Protein AF-A0A8S3U6N4-F1 (afdb_monomer)

Mean predicted aligned error: 10.75 Å

Secondary structure (DSSP, 8-state):
-PPP-TTS-HHHHHHHHHHHHHTT-----------------TTTGGGGGGT--TT-EEEEEEETTT-TTSBPTT---BTTB-SS-BHHHHHHHHHHHHHHH-S---TT-SEEEEEEE-TTS--TT--HHHHHHHHHHHHHHHHTT-TTGGGEEEEEEEEE-TT-TT-HHHHHHHHHHHT--

Structure (mmCIF, N/CA/C/O backbone):
data_AF-A0A8S3U6N4-F1
#
_entry.id   AF-A0A8S3U6N4-F1
#
loop_
_atom_site.group_PDB
_atom_site.id
_atom_site.type_symbol
_atom_site.label_atom_id
_atom_site.label_alt_id
_atom_site.label_comp_id
_atom_site.label_asym_id
_atom_site.label_entity_id
_atom_site.label_seq_id
_atom_site.pdbx_PDB_ins_code
_atom_site.Cartn_x
_atom_site.Cartn_y
_atom_site.Cartn_z
_atom_site.occupancy
_atom_site.B_iso_or_equiv
_atom_site.auth_seq_id
_atom_site.auth_comp_id
_atom_site.auth_asym_id
_atom_site.auth_atom_id
_atom_site.pdbx_PDB_model_num
ATOM 1 N N . MET A 1 1 ? -9.151 10.513 37.954 1.00 53.47 1 MET A N 1
ATOM 2 C CA . MET A 1 1 ? -8.342 10.265 36.739 1.00 53.47 1 MET A CA 1
ATOM 3 C C . MET A 1 1 ? -8.626 11.429 35.801 1.00 53.47 1 MET A C 1
ATOM 5 O O . MET A 1 1 ? -9.795 11.775 35.704 1.00 53.47 1 MET A O 1
ATOM 9 N N . LYS A 1 2 ? -7.626 12.100 35.210 1.00 55.59 2 LYS A N 1
ATOM 10 C CA . LYS A 1 2 ? -7.925 13.064 34.134 1.00 55.59 2 LYS A CA 1
ATOM 11 C C . LYS A 1 2 ? -8.388 12.242 32.931 1.00 55.59 2 LYS A C 1
ATOM 13 O O . LYS A 1 2 ? -7.680 11.308 32.567 1.00 55.59 2 LYS A O 1
ATOM 18 N N . GLU A 1 3 ? -9.571 12.524 32.396 1.00 62.06 3 GLU A N 1
ATOM 19 C CA . GLU A 1 3 ? -10.050 11.860 31.181 1.00 62.06 3 GLU A CA 1
ATOM 20 C C . GLU A 1 3 ? -9.090 12.171 30.030 1.00 62.06 3 GLU A C 1
ATOM 22 O O . GLU A 1 3 ? -8.703 13.328 29.836 1.00 62.06 3 GLU A O 1
ATOM 27 N N . ILE A 1 4 ? -8.670 11.129 29.308 1.00 61.06 4 ILE A N 1
ATOM 28 C CA . ILE A 1 4 ? -7.966 11.292 28.038 1.00 61.06 4 ILE A CA 1
ATOM 29 C C . ILE A 1 4 ? -9.012 11.805 27.052 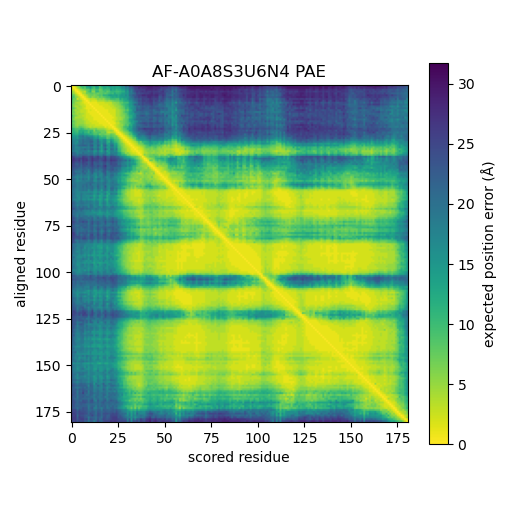1.00 61.06 4 ILE A C 1
ATOM 31 O O . ILE A 1 4 ? -10.034 11.154 26.837 1.00 61.06 4 ILE A O 1
ATOM 35 N N . THR A 1 5 ? -8.787 12.993 26.502 1.00 63.53 5 THR A N 1
ATOM 36 C CA . THR A 1 5 ? -9.686 13.606 25.522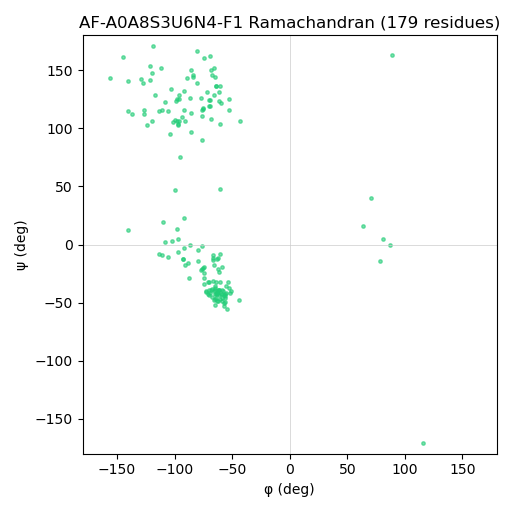 1.00 63.53 5 THR A CA 1
ATOM 37 C C . THR A 1 5 ? -9.004 13.658 24.162 1.00 63.53 5 THR A C 1
ATOM 39 O O . THR A 1 5 ? -7.783 13.776 24.081 1.00 63.53 5 THR A O 1
ATOM 42 N N . ALA A 1 6 ? -9.798 13.624 23.089 1.00 58.34 6 ALA A N 1
ATOM 43 C CA . ALA A 1 6 ? -9.319 13.631 21.701 1.00 58.34 6 ALA A CA 1
ATOM 44 C C . ALA A 1 6 ? -8.489 14.877 21.308 1.00 58.34 6 ALA A C 1
ATOM 46 O O . ALA A 1 6 ? -7.911 14.917 20.232 1.00 58.34 6 ALA A O 1
ATOM 47 N N . ASN A 1 7 ? -8.412 15.889 22.180 1.00 70.75 7 ASN A N 1
ATOM 48 C CA . ASN A 1 7 ? -7.679 17.137 21.946 1.00 70.75 7 ASN A CA 1
ATOM 49 C C . ASN A 1 7 ? -6.268 17.136 22.569 1.00 70.75 7 ASN A C 1
ATOM 51 O O . ASN A 1 7 ? -5.606 18.173 22.601 1.00 70.75 7 ASN A O 1
ATOM 55 N N . MET A 1 8 ? -5.827 16.017 23.148 1.00 76.50 8 MET A N 1
ATOM 56 C CA . MET A 1 8 ? -4.494 15.883 23.740 1.00 76.50 8 MET A CA 1
ATOM 57 C C . MET A 1 8 ? -3.451 15.532 22.673 1.00 76.50 8 MET A C 1
ATOM 59 O O . MET A 1 8 ? -3.740 14.779 21.750 1.00 76.50 8 MET A O 1
ATOM 63 N N . SER A 1 9 ? -2.225 16.053 22.804 1.00 76.50 9 SER A N 1
ATOM 64 C CA . SER A 1 9 ? -1.133 15.657 21.906 1.00 76.50 9 SER A CA 1
ATOM 65 C C . SER A 1 9 ? -0.717 14.197 22.154 1.00 76.50 9 SER A C 1
ATOM 67 O O . SER A 1 9 ? -0.789 13.748 23.305 1.00 76.50 9 SER A O 1
ATOM 69 N N . PRO A 1 10 ? -0.229 13.473 21.127 1.00 72.44 10 PRO A N 1
ATOM 70 C CA . PRO A 1 10 ? 0.210 12.079 21.261 1.00 72.44 10 PRO A CA 1
ATOM 71 C C . PRO A 1 10 ? 1.208 11.862 22.407 1.00 72.44 10 PRO A C 1
ATOM 73 O O . PRO A 1 10 ? 1.034 10.952 23.214 1.00 72.44 10 PRO A O 1
ATOM 76 N N . ASP A 1 11 ? 2.176 12.769 22.575 1.00 78.44 11 ASP A N 1
ATOM 77 C CA . ASP A 1 11 ? 3.160 12.708 23.668 1.00 78.44 11 ASP A CA 1
ATOM 78 C C . ASP A 1 11 ? 2.502 12.787 25.054 1.00 78.44 11 ASP A C 1
ATOM 80 O O . ASP A 1 11 ? 2.871 12.071 25.985 1.00 78.44 11 ASP A O 1
ATOM 84 N N . LYS A 1 12 ? 1.469 13.629 25.191 1.00 76.38 12 LYS A N 1
ATOM 85 C CA . LYS A 1 12 ? 0.713 13.795 26.439 1.00 76.38 12 LYS A CA 1
ATOM 86 C C . LYS A 1 12 ? -0.090 12.541 26.766 1.00 76.38 12 LYS A C 1
ATOM 88 O O . LYS A 1 12 ? -0.197 12.169 27.933 1.00 76.38 12 LYS A O 1
ATOM 93 N N . ILE A 1 13 ? -0.671 11.914 25.743 1.00 75.06 13 ILE A N 1
ATOM 94 C CA . ILE A 1 13 ? -1.410 10.656 25.864 1.00 75.06 13 ILE A CA 1
ATOM 95 C C . ILE A 1 13 ? -0.444 9.548 26.292 1.00 75.06 13 ILE A C 1
ATOM 97 O O . ILE A 1 13 ? -0.720 8.852 27.269 1.00 75.06 13 ILE A O 1
ATOM 101 N N . HIS A 1 14 ? 0.721 9.450 25.645 1.00 75.19 14 HIS A N 1
ATOM 102 C CA . HIS A 1 14 ? 1.766 8.488 25.985 1.00 75.19 14 HIS A CA 1
ATOM 103 C C . HIS A 1 14 ? 2.233 8.629 27.443 1.00 75.19 14 HIS A C 1
ATOM 105 O O . HIS A 1 14 ? 2.205 7.652 28.191 1.00 75.19 14 HIS A O 1
ATOM 111 N N . GLU A 1 15 ? 2.569 9.844 27.895 1.00 81.12 15 GLU A N 1
ATOM 112 C CA . GLU A 1 15 ? 2.945 10.111 29.293 1.00 81.12 15 GLU A CA 1
ATOM 113 C C . GLU A 1 15 ? 1.854 9.680 30.287 1.00 81.12 15 GLU A C 1
ATOM 115 O O . GLU A 1 15 ? 2.143 9.078 31.326 1.00 81.12 15 GLU A O 1
ATOM 120 N N . LEU A 1 16 ? 0.588 9.985 29.983 1.00 79.44 16 LEU A N 1
ATOM 121 C CA . LEU A 1 16 ? -0.547 9.631 30.835 1.00 79.44 16 LEU A CA 1
ATOM 122 C C . LEU A 1 16 ? -0.778 8.117 30.887 1.00 79.44 16 LEU A C 1
ATOM 124 O O . LEU A 1 16 ? -1.076 7.602 31.966 1.00 79.44 16 LEU A O 1
ATOM 128 N N . ILE A 1 17 ? -0.607 7.409 29.766 1.00 77.88 17 ILE A N 1
ATOM 129 C CA . ILE A 1 17 ? -0.698 5.945 29.694 1.00 77.88 17 ILE A CA 1
ATOM 130 C C . ILE A 1 17 ? 0.426 5.307 30.511 1.00 77.88 17 ILE A C 1
ATOM 132 O O . ILE A 1 17 ? 0.141 4.498 31.394 1.00 77.88 17 ILE A O 1
ATOM 136 N N . VAL A 1 18 ? 1.684 5.704 30.287 1.00 80.69 18 VAL A N 1
ATOM 137 C CA . VAL A 1 18 ? 2.846 5.176 31.026 1.00 80.69 18 VAL A CA 1
ATOM 138 C C . VAL A 1 18 ? 2.653 5.368 32.529 1.00 80.69 18 VAL A C 1
ATOM 140 O O . VAL A 1 18 ? 2.814 4.427 33.308 1.00 80.69 18 VAL A O 1
ATOM 143 N N . LYS A 1 19 ? 2.219 6.563 32.944 1.00 82.38 19 LYS A N 1
ATOM 144 C CA . LYS A 1 19 ? 1.939 6.869 34.348 1.00 82.38 19 LYS A CA 1
ATOM 145 C C . LYS A 1 19 ? 0.784 6.038 34.914 1.00 82.38 19 LYS A C 1
ATOM 147 O O . LYS A 1 19 ? 0.884 5.538 36.032 1.00 82.38 19 LYS A O 1
ATOM 152 N N . ALA A 1 20 ? -0.305 5.860 34.166 1.00 75.31 20 ALA A N 1
ATOM 153 C CA . ALA A 1 20 ? -1.445 5.055 34.604 1.00 75.31 20 ALA A CA 1
ATOM 154 C C . ALA A 1 20 ? -1.083 3.568 34.770 1.00 75.31 20 ALA A C 1
ATOM 156 O O . ALA A 1 20 ? -1.551 2.934 35.720 1.00 75.31 20 ALA A O 1
ATOM 157 N N . VAL A 1 21 ? -0.225 3.039 33.889 1.00 78.50 21 VAL A N 1
ATOM 158 C CA . VAL A 1 21 ? 0.315 1.673 33.968 1.00 78.50 21 VAL A CA 1
ATOM 159 C C . VAL A 1 21 ? 1.213 1.516 35.197 1.00 78.50 21 VAL A C 1
ATOM 161 O O . VAL A 1 21 ? 1.010 0.585 35.974 1.00 78.50 21 VAL A O 1
ATOM 164 N N . GLN A 1 22 ? 2.144 2.450 35.427 1.00 80.69 22 GLN A N 1
ATOM 165 C CA . GLN A 1 22 ? 3.038 2.443 36.595 1.00 80.69 22 GLN A CA 1
ATOM 166 C C . GLN A 1 22 ? 2.284 2.556 37.927 1.00 80.69 22 GLN A C 1
ATOM 168 O O . GLN A 1 22 ? 2.640 1.899 38.901 1.00 80.69 22 GLN A O 1
ATOM 173 N N . GLU A 1 23 ? 1.230 3.374 37.980 1.00 85.06 23 GLU A N 1
ATOM 174 C CA . GLU A 1 23 ? 0.409 3.554 39.183 1.00 85.06 23 GLU A CA 1
ATOM 175 C C . GLU A 1 23 ? -0.613 2.424 39.403 1.00 85.06 23 GLU A C 1
ATOM 177 O O . GLU A 1 23 ? -1.327 2.441 40.407 1.00 85.06 23 GLU A O 1
ATOM 182 N N . GLY A 1 24 ? -0.737 1.470 38.470 1.00 71.88 24 GLY A N 1
ATOM 183 C CA . GLY A 1 24 ? -1.724 0.38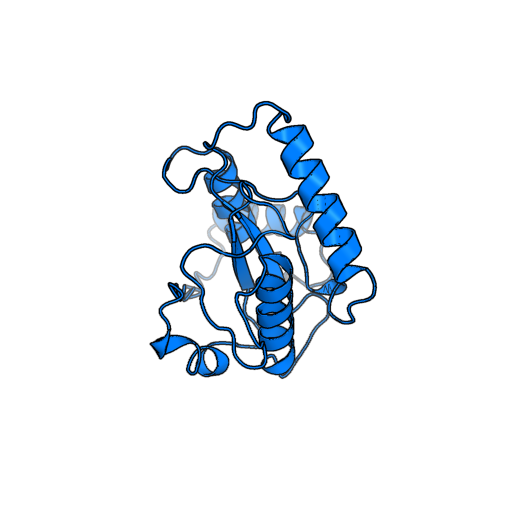7 38.542 1.00 71.88 24 GLY A CA 1
ATOM 184 C C . GLY A 1 24 ? -3.182 0.865 38.486 1.00 71.88 24 GLY A C 1
ATOM 185 O O . GLY A 1 24 ? -4.094 0.123 38.842 1.00 71.88 24 GLY A O 1
ATOM 186 N N . LYS A 1 25 ? -3.426 2.111 38.056 1.00 70.19 25 LYS A N 1
ATOM 187 C CA . LYS A 1 25 ? -4.754 2.751 38.007 1.00 70.19 25 LYS A CA 1
ATOM 188 C C . LYS A 1 25 ? -5.348 2.709 36.603 1.00 70.19 25 LYS A C 1
ATOM 190 O O . LYS A 1 25 ? -5.854 3.716 36.110 1.00 70.19 25 LYS A O 1
ATOM 195 N N . TYR A 1 26 ? -5.295 1.554 35.957 1.00 67.62 26 TYR A N 1
ATOM 196 C CA . TYR A 1 26 ? -5.895 1.350 34.645 1.00 67.62 26 TYR A CA 1
ATOM 197 C C . TYR A 1 26 ? -6.925 0.228 34.714 1.00 67.62 26 TYR A C 1
ATOM 199 O O . TYR A 1 26 ? -6.755 -0.772 35.409 1.00 67.62 26 TYR A O 1
ATOM 207 N N . LYS A 1 27 ? -8.029 0.406 33.993 1.00 61.88 27 LYS A N 1
ATOM 208 C CA . LYS A 1 27 ? -8.975 -0.677 33.747 1.00 61.88 27 LYS A CA 1
ATOM 209 C C . LYS A 1 27 ? -8.442 -1.405 32.516 1.00 61.88 27 LYS A C 1
ATOM 211 O O . LYS A 1 27 ? -8.394 -0.793 31.453 1.00 61.88 27 LYS A O 1
ATOM 216 N N . GLN A 1 28 ? -7.995 -2.656 32.650 1.00 55.44 28 GLN A N 1
ATOM 217 C CA . GLN A 1 28 ? -7.653 -3.470 31.480 1.00 55.44 28 GLN A CA 1
ATOM 218 C C . GLN A 1 28 ? -8.908 -3.622 30.625 1.00 55.44 28 GLN A C 1
ATOM 220 O O . GLN A 1 28 ? -9.833 -4.352 30.975 1.00 55.44 28 GLN A O 1
ATOM 225 N N . MET A 1 29 ? -8.954 -2.881 29.525 1.00 53.41 29 MET A N 1
ATOM 226 C CA . MET A 1 29 ? -9.909 -3.102 28.459 1.00 53.41 29 MET A CA 1
ATOM 227 C C . MET A 1 29 ? -9.161 -3.917 27.413 1.00 53.41 29 MET A C 1
ATOM 229 O O . MET A 1 29 ? -8.252 -3.409 26.764 1.00 53.41 29 MET A O 1
ATOM 233 N N . ILE A 1 30 ? -9.484 -5.204 27.315 1.00 55.38 30 ILE A N 1
ATOM 234 C CA . ILE A 1 30 ? -9.003 -6.030 26.211 1.00 55.38 30 ILE A CA 1
ATOM 235 C C . ILE A 1 30 ? -9.719 -5.502 24.970 1.00 55.38 30 ILE A C 1
ATOM 237 O O . ILE A 1 30 ? -10.933 -5.658 24.853 1.00 55.38 30 ILE A O 1
ATOM 241 N N . VAL A 1 31 ? -8.984 -4.823 24.093 1.00 62.31 31 VAL A N 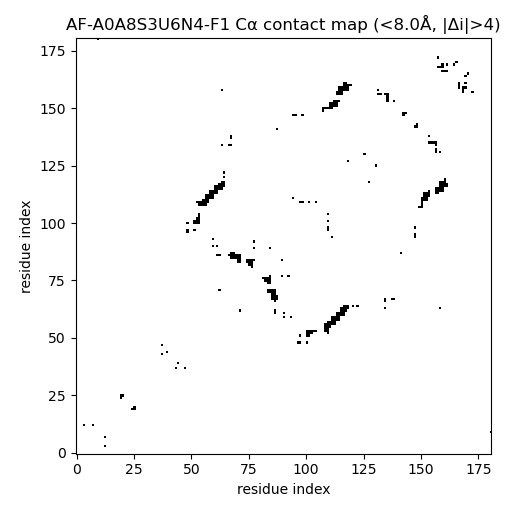1
ATOM 242 C CA . VAL A 1 31 ? -9.482 -4.433 22.773 1.00 62.31 31 VAL A CA 1
ATOM 243 C C . VAL A 1 31 ? -9.110 -5.570 21.823 1.00 62.31 31 VAL A C 1
ATOM 245 O O . VAL A 1 31 ? -7.924 -5.737 21.539 1.00 62.31 31 VAL A O 1
ATOM 248 N N . PRO A 1 32 ? -10.065 -6.411 21.387 1.00 63.16 32 PRO A N 1
ATOM 249 C CA . PRO A 1 32 ? -9.773 -7.429 20.389 1.00 63.16 32 PRO A CA 1
ATOM 250 C C . PRO A 1 32 ? -9.413 -6.740 19.066 1.00 63.16 32 PRO A C 1
ATOM 252 O O . PRO A 1 32 ? -10.142 -5.862 18.603 1.00 63.16 32 PRO A O 1
ATOM 255 N N . ILE A 1 33 ? -8.275 -7.122 18.487 1.00 67.75 33 ILE A N 1
ATOM 256 C CA . ILE A 1 33 ? -7.868 -6.725 17.138 1.00 67.75 33 ILE A CA 1
ATOM 257 C C . ILE A 1 33 ? -8.066 -7.950 16.252 1.00 67.75 33 ILE A C 1
ATOM 259 O O . ILE A 1 33 ? -7.381 -8.957 16.433 1.00 67.75 33 ILE A O 1
ATOM 263 N N . ASP A 1 34 ? -8.989 -7.853 15.300 1.00 73.94 34 ASP A N 1
ATOM 264 C CA . ASP A 1 34 ? -9.195 -8.886 14.290 1.00 73.94 34 ASP A CA 1
ATOM 265 C C . ASP A 1 34 ? -8.346 -8.553 13.058 1.00 73.94 34 ASP A C 1
ATOM 267 O O . ASP A 1 34 ? -8.560 -7.534 12.399 1.00 73.94 34 ASP A O 1
ATOM 271 N N . ILE A 1 35 ? -7.369 -9.409 12.752 1.00 76.94 35 ILE A N 1
ATOM 272 C CA . ILE A 1 35 ? -6.534 -9.287 11.554 1.00 76.94 35 ILE A CA 1
ATOM 273 C C . ILE A 1 35 ? -7.084 -10.234 10.494 1.00 76.94 35 ILE A C 1
ATOM 275 O O . ILE A 1 35 ? -7.183 -11.440 10.718 1.00 76.94 35 ILE A O 1
ATOM 279 N N . TRP A 1 36 ? -7.406 -9.681 9.329 1.00 77.69 36 TRP A N 1
ATOM 280 C CA . TRP A 1 36 ? -7.868 -10.442 8.177 1.00 77.69 36 TRP A CA 1
ATOM 281 C C . TRP A 1 36 ? -6.803 -10.407 7.084 1.00 77.69 36 TRP A C 1
ATOM 283 O O . TRP A 1 36 ? -6.503 -9.342 6.546 1.00 77.69 36 TRP A O 1
ATOM 293 N N . ASP A 1 37 ? -6.242 -11.570 6.756 1.00 78.19 37 ASP A N 1
ATOM 294 C CA . ASP A 1 37 ? -5.376 -11.741 5.590 1.00 78.19 37 ASP A CA 1
ATOM 295 C C . ASP A 1 37 ? -6.208 -12.283 4.430 1.00 78.19 37 ASP A C 1
ATOM 297 O O . ASP A 1 37 ? -6.617 -13.448 4.410 1.00 78.19 37 ASP A O 1
ATOM 301 N N . PHE A 1 38 ? -6.475 -11.414 3.463 1.00 69.94 38 PHE A N 1
ATOM 302 C CA . PHE A 1 38 ? -7.076 -11.816 2.208 1.00 69.94 38 PHE A CA 1
ATOM 303 C C . PHE A 1 38 ? -5.970 -12.053 1.184 1.00 69.94 38 PHE A C 1
ATOM 305 O O . PHE A 1 38 ? -5.745 -11.247 0.280 1.00 69.94 38 PHE A O 1
ATOM 312 N N . GLY A 1 39 ? -5.267 -13.179 1.316 1.00 58.12 39 GLY A N 1
ATOM 313 C CA . GLY A 1 39 ? -4.391 -13.668 0.257 1.00 58.12 39 GLY A CA 1
ATOM 314 C C . GLY A 1 39 ? -5.210 -13.736 -1.030 1.00 58.12 39 GLY A C 1
ATOM 315 O O . GLY A 1 39 ? -6.203 -14.457 -1.049 1.00 58.12 39 GLY A O 1
ATOM 316 N N . GLY A 1 40 ? -4.847 -12.931 -2.044 1.00 57.25 40 GLY A N 1
ATOM 317 C CA . GLY A 1 40 ? -5.623 -12.548 -3.244 1.00 57.25 40 GLY A CA 1
ATOM 318 C C . GLY A 1 40 ? -6.063 -13.681 -4.183 1.00 57.25 40 GLY A C 1
ATOM 319 O O . GLY A 1 40 ? -5.895 -13.624 -5.402 1.00 57.25 40 GLY A O 1
ATOM 320 N N . GLN A 1 41 ? -6.619 -14.743 -3.623 1.00 58.94 41 GLN A N 1
ATOM 321 C CA . GLN A 1 41 ? -7.172 -15.882 -4.307 1.00 58.94 41 GLN A CA 1
ATOM 322 C C . GLN A 1 41 ? -8.482 -15.445 -4.964 1.00 58.94 41 GLN A C 1
ATOM 324 O O . GLN A 1 41 ? -9.339 -14.787 -4.370 1.00 58.94 41 GLN A O 1
ATOM 329 N N . LYS A 1 42 ? -8.596 -15.797 -6.244 1.00 60.59 42 LYS A N 1
ATOM 330 C CA . LYS A 1 42 ? -9.581 -15.275 -7.204 1.00 60.59 42 LYS A CA 1
ATOM 331 C C . LYS A 1 42 ? -11.025 -15.386 -6.709 1.00 60.59 42 LYS A C 1
ATOM 333 O O . LYS A 1 42 ? -11.834 -14.510 -6.995 1.00 60.59 42 LYS A O 1
ATOM 338 N N . ASP A 1 43 ? -11.307 -16.422 -5.928 1.00 57.25 43 ASP A N 1
ATOM 339 C CA . ASP A 1 43 ? -12.645 -16.749 -5.440 1.00 57.25 43 ASP A CA 1
ATOM 340 C C . ASP A 1 43 ? -13.115 -15.813 -4.317 1.00 57.25 43 ASP A C 1
ATOM 342 O O . ASP A 1 43 ? -14.314 -15.592 -4.159 1.00 57.25 43 ASP A O 1
ATOM 346 N N . TYR A 1 44 ? -12.186 -15.196 -3.580 1.00 60.00 44 TYR A N 1
ATOM 347 C CA . TYR A 1 44 ? -12.525 -14.335 -2.448 1.00 60.00 44 TYR A CA 1
ATOM 348 C C . TYR A 1 44 ? -12.662 -12.862 -2.822 1.00 60.00 44 TYR A C 1
ATOM 350 O O . TYR A 1 44 ? -13.219 -12.112 -2.027 1.00 60.00 44 TYR A O 1
ATOM 358 N N . TYR A 1 45 ? -12.247 -12.412 -4.017 1.00 63.91 45 TYR A N 1
ATOM 359 C CA . TYR A 1 45 ? -12.408 -11.005 -4.445 1.00 63.91 45 TYR A CA 1
ATOM 360 C C . TYR A 1 45 ? -13.848 -10.503 -4.272 1.00 63.91 45 TYR A C 1
ATOM 362 O O . TYR A 1 45 ? -14.068 -9.395 -3.795 1.00 63.91 45 TYR A O 1
ATOM 370 N N . MET A 1 46 ? -14.824 -11.359 -4.580 1.00 63.94 46 MET A N 1
ATOM 371 C CA . MET A 1 46 ? -16.252 -11.061 -4.455 1.00 63.94 46 MET A CA 1
ATOM 372 C C . MET A 1 46 ? -16.782 -11.099 -3.020 1.00 63.94 46 MET A C 1
ATOM 374 O O . MET A 1 46 ? -17.975 -10.892 -2.841 1.00 63.94 46 MET A O 1
ATOM 378 N N . THR A 1 47 ? -15.972 -11.408 -2.005 1.00 69.94 47 THR A N 1
ATOM 379 C CA . THR A 1 47 ? -16.387 -11.394 -0.592 1.00 69.94 47 THR A CA 1
ATOM 380 C C . THR A 1 47 ? -15.689 -10.313 0.225 1.00 69.94 47 THR A C 1
ATOM 382 O O . THR A 1 47 ? -16.088 -10.092 1.365 1.00 69.94 47 THR A O 1
ATOM 385 N N . HIS A 1 48 ? -14.690 -9.608 -0.324 1.00 71.19 48 HIS A N 1
ATOM 386 C CA . HIS A 1 48 ? -13.928 -8.600 0.430 1.00 71.19 48 HIS A CA 1
ATOM 387 C C . HIS A 1 48 ? -14.820 -7.469 0.949 1.00 71.19 48 HIS A C 1
ATOM 389 O O . HIS A 1 48 ? -14.602 -6.977 2.053 1.00 71.19 48 HIS A O 1
ATOM 395 N N . GLN A 1 49 ? -15.884 -7.109 0.222 1.00 71.12 49 GLN A N 1
ATOM 396 C CA . GLN A 1 49 ? -16.818 -6.079 0.677 1.00 71.12 49 GLN A CA 1
ATOM 397 C C . GLN A 1 49 ? -17.548 -6.425 1.980 1.00 71.12 49 GLN A C 1
ATOM 399 O O . GLN A 1 49 ? -18.027 -5.522 2.655 1.00 71.12 49 GLN A O 1
ATOM 404 N N . LEU A 1 50 ? -17.636 -7.708 2.351 1.00 71.75 50 LEU A N 1
ATOM 405 C CA . LEU A 1 50 ? -18.278 -8.130 3.600 1.00 71.75 50 LEU A CA 1
ATOM 406 C C . LEU A 1 50 ? -17.418 -7.825 4.834 1.00 71.75 50 LEU A C 1
ATOM 408 O O . LEU A 1 50 ? -17.945 -7.778 5.942 1.00 71.75 50 LEU A O 1
ATOM 412 N N . PHE A 1 51 ? -16.114 -7.613 4.641 1.00 73.00 51 PHE A N 1
ATOM 413 C CA . PHE A 1 51 ? -15.140 -7.418 5.716 1.00 73.00 51 P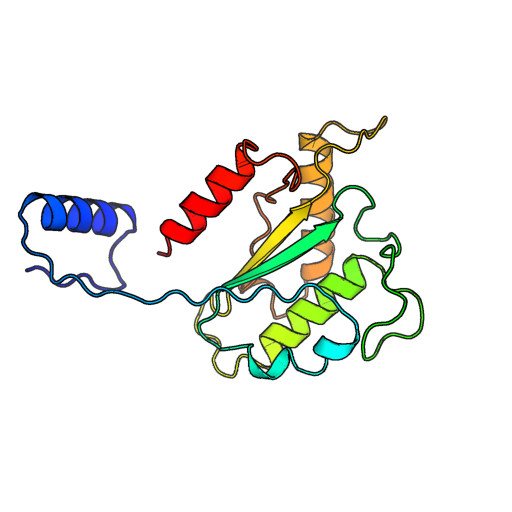HE A CA 1
ATOM 414 C C . PHE A 1 51 ? -14.583 -5.990 5.774 1.00 73.00 51 PHE A C 1
ATOM 416 O O . PHE A 1 51 ? -13.905 -5.627 6.735 1.00 73.00 51 PHE A O 1
ATOM 423 N N . ILE A 1 52 ? -14.882 -5.154 4.775 1.00 79.12 52 ILE A N 1
ATOM 424 C CA . ILE A 1 52 ? -14.511 -3.738 4.778 1.00 79.12 52 ILE A CA 1
ATOM 425 C C . ILE A 1 52 ? -15.442 -2.992 5.736 1.00 79.12 52 ILE A C 1
ATOM 427 O O . ILE A 1 52 ? -16.651 -2.908 5.526 1.00 79.12 52 ILE A O 1
ATOM 431 N N . THR A 1 53 ? -14.870 -2.424 6.796 1.00 75.56 53 THR A N 1
ATOM 432 C CA . THR A 1 53 ? -15.606 -1.628 7.784 1.00 75.56 53 THR A CA 1
ATOM 433 C C . THR A 1 53 ? -15.047 -0.211 7.871 1.00 75.56 53 THR A C 1
ATOM 435 O O . THR A 1 53 ? -13.874 0.039 7.600 1.00 75.56 53 THR A O 1
ATOM 438 N N . SER A 1 54 ? -15.880 0.752 8.272 1.00 72.88 54 SER A N 1
ATOM 439 C CA . SER A 1 54 ? -15.497 2.170 8.369 1.00 72.88 54 SER A CA 1
ATOM 440 C C . SER A 1 54 ? -14.458 2.485 9.454 1.00 72.88 54 SER A C 1
ATOM 442 O O . SER A 1 54 ? -13.911 3.579 9.464 1.00 72.88 54 SER A O 1
ATOM 444 N N . ARG A 1 55 ? -14.194 1.553 10.379 1.00 73.31 55 ARG A N 1
ATOM 445 C CA . ARG A 1 55 ? -13.195 1.693 11.457 1.00 73.31 55 ARG A CA 1
ATOM 446 C C . ARG A 1 55 ? -11.977 0.783 11.254 1.00 73.31 55 ARG A C 1
ATOM 448 O O . ARG A 1 55 ? -11.276 0.476 12.211 1.00 73.31 55 ARG A O 1
ATOM 455 N N . GLY A 1 56 ? -11.757 0.321 10.024 1.00 77.56 56 GLY A N 1
ATOM 456 C CA . GLY A 1 56 ? -10.621 -0.522 9.669 1.00 77.56 56 GLY A CA 1
ATOM 457 C C . GLY A 1 56 ? -9.357 0.280 9.359 1.00 77.56 56 GLY A C 1
ATOM 458 O O . GLY A 1 56 ? -9.416 1.366 8.773 1.00 77.56 56 GLY A O 1
ATOM 459 N N . ILE A 1 57 ? -8.216 -0.305 9.718 1.00 86.81 57 ILE A N 1
ATOM 460 C CA . ILE A 1 57 ? -6.917 0.014 9.125 1.00 86.81 57 ILE A CA 1
ATOM 461 C C . ILE A 1 57 ? -6.678 -1.033 8.040 1.00 86.81 57 ILE A C 1
ATOM 463 O O . ILE A 1 57 ? -6.753 -2.232 8.302 1.00 86.81 57 ILE A O 1
ATOM 467 N N . PHE A 1 58 ? -6.418 -0.580 6.822 1.00 89.06 58 PHE A N 1
ATOM 468 C CA . PHE A 1 58 ? -6.201 -1.431 5.663 1.00 89.06 58 PHE A CA 1
ATOM 469 C C . PHE A 1 58 ? -4.730 -1.378 5.284 1.00 89.06 58 PHE A C 1
ATOM 471 O O . PHE A 1 58 ? -4.204 -0.304 5.008 1.00 89.06 58 PHE A O 1
ATOM 478 N N . VAL A 1 59 ? -4.073 -2.534 5.247 1.00 91.19 59 VAL A N 1
ATOM 479 C CA . VAL A 1 59 ? -2.694 -2.652 4.764 1.00 91.19 59 VAL A CA 1
ATOM 480 C C . VAL A 1 59 ? -2.743 -3.166 3.333 1.00 91.19 59 VAL A C 1
ATOM 482 O O . VAL A 1 59 ? -3.075 -4.323 3.085 1.00 91.19 59 VAL A O 1
ATOM 485 N N . LEU A 1 60 ? -2.448 -2.288 2.378 1.00 92.12 60 LEU A N 1
ATOM 486 C CA . LEU A 1 60 ? -2.456 -2.604 0.960 1.00 92.12 60 LEU A CA 1
ATOM 487 C C . LEU A 1 60 ? -1.037 -2.923 0.488 1.00 92.12 60 LEU A C 1
ATOM 489 O O . LEU A 1 60 ? -0.206 -2.036 0.288 1.00 92.12 60 LEU A O 1
ATOM 493 N N . MET A 1 61 ? -0.773 -4.215 0.304 1.00 91.50 61 MET A N 1
ATOM 494 C CA . MET A 1 61 ? 0.532 -4.702 -0.135 1.00 91.50 61 MET A CA 1
ATOM 495 C C . MET A 1 61 ? 0.635 -4.766 -1.660 1.00 91.50 61 MET A C 1
ATOM 497 O O . MET A 1 61 ? -0.314 -5.160 -2.343 1.00 91.50 61 MET A O 1
ATOM 501 N N . PHE A 1 62 ? 1.811 -4.443 -2.196 1.00 92.12 62 PHE A N 1
ATOM 502 C CA . PHE A 1 62 ? 2.133 -4.627 -3.611 1.00 92.12 62 PHE A CA 1
ATOM 503 C C . PHE A 1 62 ? 3.602 -5.014 -3.820 1.00 92.12 62 PHE A C 1
ATOM 505 O O . PHE A 1 62 ? 4.447 -4.835 -2.943 1.00 92.12 62 PHE A O 1
ATOM 512 N N . ASN A 1 63 ? 3.921 -5.570 -4.992 1.00 91.38 63 ASN A N 1
ATOM 513 C CA . ASN A 1 63 ? 5.301 -5.870 -5.367 1.00 91.38 63 ASN A CA 1
ATOM 514 C C . ASN A 1 63 ? 6.017 -4.561 -5.770 1.00 91.38 63 ASN A C 1
ATOM 516 O O . ASN A 1 63 ? 5.713 -3.968 -6.809 1.00 91.38 63 ASN A O 1
ATOM 520 N N . GLY A 1 64 ? 6.966 -4.116 -4.939 1.00 91.44 64 GLY A N 1
ATOM 521 C CA . GLY A 1 64 ? 7.766 -2.910 -5.172 1.00 91.44 64 GLY A CA 1
ATOM 522 C C . GLY A 1 64 ? 8.918 -3.113 -6.163 1.00 91.44 64 GLY A C 1
ATOM 523 O O . GLY A 1 64 ? 9.466 -2.136 -6.686 1.00 91.44 64 GLY A O 1
ATOM 524 N N . SER A 1 65 ? 9.274 -4.359 -6.479 1.00 89.94 65 SER A N 1
ATOM 525 C CA . SER A 1 65 ? 10.378 -4.686 -7.381 1.00 89.94 65 SER A CA 1
ATOM 526 C C . SER A 1 65 ? 10.039 -4.433 -8.852 1.00 89.94 65 SER A C 1
ATOM 528 O O . SER A 1 65 ? 10.893 -3.959 -9.601 1.00 89.94 65 SER A O 1
ATOM 530 N N . ILE A 1 66 ? 8.782 -4.645 -9.255 1.00 89.12 66 ILE A N 1
ATOM 531 C CA . ILE A 1 66 ? 8.346 -4.500 -10.654 1.00 89.12 66 ILE A CA 1
ATOM 532 C C . ILE A 1 66 ? 7.917 -3.069 -11.016 1.00 89.12 66 ILE A C 1
ATOM 534 O O . ILE A 1 66 ? 8.121 -2.636 -12.143 1.00 89.12 66 ILE A O 1
ATOM 538 N N . GLY A 1 67 ? 7.417 -2.277 -10.062 1.00 90.25 67 GLY A N 1
ATOM 539 C CA . GLY A 1 67 ? 7.010 -0.878 -10.280 1.00 90.25 67 GLY A CA 1
ATOM 540 C C . GLY A 1 67 ? 5.556 -0.704 -10.725 1.00 90.25 67 GLY A C 1
ATOM 541 O O . GLY A 1 67 ? 4.900 -1.654 -11.155 1.00 90.25 67 GLY A O 1
ATOM 542 N N . LEU A 1 68 ? 5.037 0.525 -10.609 1.00 94.19 68 LEU A N 1
ATOM 543 C CA . LEU A 1 68 ? 3.594 0.792 -10.674 1.00 94.19 68 LEU A CA 1
ATOM 544 C C . LEU A 1 68 ? 2.969 0.520 -12.050 1.00 94.19 68 LEU A C 1
ATOM 546 O O . LEU A 1 68 ? 1.808 0.115 -12.151 1.00 94.19 68 LEU A O 1
ATOM 550 N N . HIS A 1 69 ? 3.739 0.710 -13.116 1.00 93.94 69 HIS A N 1
ATOM 551 C CA . HIS A 1 69 ? 3.264 0.572 -14.493 1.00 93.94 69 HIS A CA 1
ATOM 552 C C . HIS A 1 69 ? 3.447 -0.832 -15.080 1.00 93.94 69 HIS A C 1
ATOM 554 O O . HIS A 1 69 ? 3.014 -1.080 -16.204 1.00 93.94 69 HIS A O 1
ATOM 560 N N . GLN A 1 70 ? 4.053 -1.761 -14.337 1.00 92.94 70 GLN A N 1
ATOM 561 C CA . GLN A 1 70 ? 4.218 -3.141 -14.788 1.00 92.94 70 GLN A CA 1
ATOM 562 C C . GLN A 1 70 ? 2.993 -3.990 -14.464 1.00 92.94 70 GLN A C 1
ATOM 564 O O . GLN A 1 70 ? 2.291 -3.761 -13.476 1.00 92.94 70 GLN A O 1
ATOM 569 N N . HIS A 1 71 ? 2.744 -4.992 -15.308 1.00 91.00 71 HIS A N 1
ATOM 570 C CA . HIS A 1 71 ? 1.694 -5.980 -15.077 1.00 91.00 71 HIS A CA 1
ATOM 571 C C . HIS A 1 71 ? 1.987 -6.806 -13.828 1.00 91.00 71 HIS A C 1
ATOM 573 O O . HIS A 1 71 ? 3.107 -7.282 -13.650 1.00 91.00 71 HIS A O 1
ATOM 579 N N . MET A 1 72 ? 0.966 -7.034 -13.003 1.00 85.12 72 MET A N 1
ATOM 580 C CA . MET A 1 72 ? 1.104 -7.907 -11.843 1.00 85.12 72 MET A CA 1
ATOM 581 C C . MET A 1 72 ? 1.257 -9.378 -12.267 1.00 85.12 72 MET A C 1
ATOM 583 O O . MET A 1 72 ? 0.374 -9.918 -12.944 1.00 85.12 72 MET A O 1
ATOM 587 N N . PRO A 1 73 ? 2.334 -10.068 -11.847 1.00 79.88 73 PRO A N 1
ATOM 588 C CA . PRO A 1 73 ? 2.466 -11.505 -12.047 1.00 79.88 73 PRO A CA 1
ATOM 589 C C . PRO A 1 73 ? 1.330 -12.266 -11.352 1.00 79.88 73 PRO A C 1
ATOM 591 O O . PRO A 1 73 ? 0.966 -11.969 -10.220 1.00 79.88 73 PRO A O 1
ATOM 594 N N . GLY A 1 74 ? 0.750 -13.259 -12.030 1.00 78.19 74 GLY A N 1
ATOM 595 C CA . GLY A 1 74 ? -0.286 -14.133 -11.456 1.00 78.19 74 GLY A CA 1
ATOM 596 C C . GLY A 1 74 ? -1.702 -13.542 -11.391 1.00 78.19 74 GLY A C 1
ATOM 597 O O . GLY A 1 74 ? -2.668 -14.303 -11.269 1.00 78.19 74 GLY A O 1
ATOM 598 N N . LEU A 1 75 ? -1.857 -12.226 -11.567 1.00 77.75 75 LEU A N 1
ATOM 599 C CA . LEU A 1 75 ? -3.156 -11.559 -11.615 1.00 77.75 75 LEU A CA 1
ATOM 600 C C . LEU A 1 75 ? -3.598 -11.366 -13.071 1.00 77.75 75 LEU A C 1
ATOM 602 O O . LEU A 1 75 ? -3.117 -10.493 -13.786 1.00 77.75 75 LEU A O 1
ATOM 606 N N . ASN A 1 76 ? -4.525 -12.210 -13.525 1.00 75.62 76 ASN A N 1
ATOM 607 C CA . ASN A 1 76 ? -5.023 -12.176 -14.908 1.00 75.62 76 ASN A CA 1
ATOM 608 C C . ASN A 1 76 ? -6.285 -11.321 -15.084 1.00 75.62 76 ASN A C 1
ATOM 610 O O . ASN A 1 76 ? -6.697 -11.087 -16.216 1.00 75.62 76 ASN A O 1
ATOM 614 N N . PHE A 1 77 ? -6.925 -10.921 -13.984 1.00 75.38 77 PHE A N 1
ATOM 615 C CA . PHE A 1 77 ? -8.205 -10.225 -13.998 1.00 75.38 77 PHE A CA 1
ATOM 616 C C . PHE A 1 77 ? -8.387 -9.414 -12.714 1.00 75.38 77 PHE A C 1
ATOM 618 O O . PHE A 1 77 ? -8.024 -9.884 -11.637 1.00 75.38 77 PHE A O 1
ATOM 625 N N . LEU A 1 78 ? -9.002 -8.239 -12.842 1.00 78.69 78 LEU A N 1
ATOM 626 C CA . LEU A 1 78 ? -9.622 -7.500 -11.744 1.00 78.69 78 LEU A CA 1
ATOM 627 C C . LEU A 1 78 ? -11.051 -7.124 -12.153 1.00 78.69 78 LEU A C 1
ATOM 629 O O . LEU A 1 78 ? -11.262 -6.775 -13.320 1.00 78.69 78 LEU A O 1
ATOM 633 N N . PRO A 1 79 ? -12.027 -7.152 -11.227 1.00 74.25 79 PRO A N 1
ATOM 634 C CA . PRO A 1 79 ? -13.385 -6.713 -11.520 1.00 74.25 79 PRO A CA 1
ATOM 635 C C . PRO A 1 79 ? -13.404 -5.307 -12.134 1.00 74.25 79 PRO A C 1
ATOM 637 O O . PRO A 1 79 ? -12.849 -4.364 -11.572 1.00 74.25 79 PRO A O 1
ATOM 640 N N . GLY A 1 80 ? -14.035 -5.173 -13.304 1.00 72.50 80 GLY A N 1
ATOM 641 C CA . GLY A 1 80 ? -14.124 -3.902 -14.030 1.00 72.50 80 GLY A CA 1
ATOM 642 C C . GLY A 1 80 ? -12.888 -3.523 -14.856 1.00 72.50 80 GLY A C 1
ATOM 643 O O . GLY A 1 80 ? -12.879 -2.447 -15.447 1.00 72.50 80 GLY A O 1
ATOM 644 N N . HIS A 1 81 ? -11.868 -4.385 -14.947 1.00 78.19 81 HIS A N 1
ATOM 645 C CA . HIS A 1 81 ? -10.689 -4.164 -15.785 1.00 78.19 81 HIS A CA 1
ATOM 646 C C . HIS A 1 81 ? -10.564 -5.229 -16.885 1.00 78.19 81 HIS A C 1
ATOM 648 O O . HIS A 1 81 ? -10.575 -6.431 -16.618 1.00 78.19 81 HIS A O 1
ATOM 654 N N . PHE A 1 82 ? -10.405 -4.783 -18.133 1.00 73.88 82 PHE A N 1
ATOM 655 C CA . PHE A 1 82 ? -10.171 -5.662 -19.276 1.00 73.88 82 PHE A CA 1
ATOM 656 C C . PHE A 1 82 ? -8.666 -5.811 -19.525 1.00 73.88 82 PHE A C 1
ATOM 658 O O . PHE A 1 82 ? -8.018 -4.879 -19.992 1.00 73.88 82 PHE A O 1
ATOM 665 N N . GLY A 1 83 ? -8.123 -6.997 -19.241 1.00 81.38 83 GLY A N 1
ATOM 666 C CA . GLY A 1 83 ? -6.715 -7.329 -19.472 1.00 81.38 83 GLY A CA 1
ATOM 667 C C . GLY A 1 83 ? -5.935 -7.611 -18.189 1.00 81.38 83 GLY A C 1
ATOM 668 O O . GLY A 1 83 ? -6.507 -7.744 -17.107 1.00 81.38 83 GLY A O 1
ATOM 669 N N . LYS A 1 84 ? -4.610 -7.738 -18.330 1.00 85.06 84 LYS A N 1
ATOM 670 C CA . LYS A 1 84 ? -3.706 -7.929 -17.192 1.00 85.06 84 LYS A CA 1
ATOM 671 C C . LYS A 1 84 ? -3.533 -6.587 -16.473 1.00 85.06 84 LYS A C 1
ATOM 673 O O . LYS A 1 84 ? -2.967 -5.673 -17.071 1.00 85.06 84 LYS A O 1
ATOM 678 N N . PRO A 1 85 ? -3.973 -6.446 -15.218 1.00 89.88 85 PRO A N 1
ATOM 679 C CA . PRO A 1 85 ? -3.834 -5.192 -14.495 1.00 89.88 85 PRO A CA 1
ATOM 680 C C . PRO A 1 85 ? -2.367 -4.879 -14.201 1.00 89.88 85 PRO A C 1
ATOM 682 O O . PRO A 1 85 ? -1.549 -5.774 -13.961 1.00 89.88 85 PRO A O 1
ATOM 685 N N . THR A 1 86 ? -2.039 -3.591 -14.212 1.00 93.56 86 THR A N 1
ATOM 686 C CA . THR A 1 86 ? -0.782 -3.101 -13.646 1.00 93.56 86 THR A CA 1
ATOM 687 C C . THR A 1 86 ? -0.889 -2.978 -12.130 1.00 93.56 86 THR A C 1
ATOM 689 O O . THR A 1 86 ? -1.990 -3.002 -11.569 1.00 93.56 86 THR A O 1
ATOM 692 N N . VAL A 1 87 ? 0.247 -2.807 -11.456 1.00 93.19 87 VAL A N 1
ATOM 693 C CA . VAL A 1 87 ? 0.279 -2.523 -10.015 1.00 93.19 87 VAL A CA 1
ATOM 694 C C . VAL A 1 87 ? -0.550 -1.275 -9.674 1.00 93.19 87 VAL A C 1
ATOM 696 O O . VAL A 1 87 ? -1.343 -1.309 -8.739 1.00 93.19 87 VAL A O 1
ATOM 699 N N . ALA A 1 88 ? -0.463 -0.206 -10.471 1.00 95.00 88 ALA A N 1
ATOM 700 C CA . ALA A 1 88 ? -1.263 1.005 -10.282 1.00 95.00 88 ALA A CA 1
ATOM 701 C C . ALA A 1 88 ? -2.776 0.744 -10.387 1.00 95.00 88 ALA A C 1
ATOM 703 O O . ALA A 1 88 ? -3.545 1.227 -9.557 1.00 95.00 88 ALA A O 1
ATOM 704 N N . VAL A 1 89 ? -3.210 -0.056 -11.372 1.00 92.81 89 VAL A N 1
ATOM 705 C CA . VAL A 1 89 ? -4.627 -0.433 -11.533 1.00 92.81 89 VAL A CA 1
ATOM 706 C C . VAL A 1 89 ? -5.115 -1.239 -10.330 1.00 92.81 89 VAL A C 1
ATOM 708 O O . VAL A 1 89 ? -6.216 -0.999 -9.838 1.00 92.81 89 VAL A O 1
ATOM 711 N N . TYR A 1 90 ? -4.295 -2.162 -9.829 1.00 91.81 90 TYR A N 1
ATOM 712 C CA . TYR A 1 90 ? -4.596 -2.922 -8.618 1.00 91.81 90 TYR A CA 1
ATOM 713 C C . TYR A 1 90 ? -4.760 -2.018 -7.389 1.00 91.81 90 TYR A C 1
ATOM 715 O O . TYR A 1 90 ? -5.741 -2.148 -6.658 1.00 91.81 90 TYR A O 1
ATOM 723 N N . LEU A 1 91 ? -3.835 -1.078 -7.180 1.00 93.88 91 LEU A N 1
ATOM 724 C CA . LEU A 1 91 ? -3.882 -0.167 -6.036 1.00 93.88 91 LEU A CA 1
ATOM 725 C C . LEU A 1 91 ? -5.121 0.734 -6.096 1.00 93.88 91 LEU A C 1
ATOM 727 O O . LEU A 1 91 ? -5.853 0.839 -5.114 1.00 93.88 91 LEU A O 1
ATOM 731 N N . LEU A 1 92 ? -5.410 1.314 -7.266 1.00 93.75 92 LEU A N 1
ATOM 732 C CA . LEU A 1 92 ? -6.624 2.103 -7.493 1.00 93.75 92 LEU A CA 1
ATOM 733 C C . LEU A 1 92 ? -7.895 1.291 -7.237 1.00 93.75 92 LEU A C 1
ATOM 735 O O . LEU A 1 92 ? -8.834 1.805 -6.631 1.00 93.75 92 LEU A O 1
ATOM 739 N N . HIS A 1 93 ? -7.944 0.039 -7.694 1.00 90.88 93 HIS A N 1
ATOM 740 C CA . HIS A 1 93 ? -9.100 -0.831 -7.491 1.00 90.88 93 HIS A CA 1
ATOM 741 C C . HIS A 1 93 ? -9.402 -1.021 -6.000 1.00 90.88 93 HIS A C 1
ATOM 743 O O . HIS A 1 93 ? -10.546 -0.840 -5.574 1.00 90.88 93 HIS A O 1
ATOM 749 N N . TRP A 1 94 ? -8.386 -1.338 -5.196 1.00 90.31 94 TRP A N 1
ATOM 750 C CA . TRP A 1 94 ? -8.577 -1.577 -3.768 1.00 90.31 94 TRP A CA 1
ATOM 751 C C . TRP A 1 94 ? -8.846 -0.310 -2.973 1.00 90.31 94 TRP A C 1
ATOM 753 O O . TRP A 1 94 ? -9.751 -0.320 -2.144 1.00 90.31 94 TRP A O 1
ATOM 763 N N . VAL A 1 95 ? -8.147 0.790 -3.265 1.00 92.62 95 VAL A N 1
ATOM 764 C CA . VAL A 1 95 ? -8.440 2.089 -2.643 1.00 92.62 95 VAL A CA 1
ATOM 765 C C . VAL A 1 95 ? -9.897 2.475 -2.886 1.00 92.62 95 VAL A C 1
ATOM 767 O O . VAL A 1 95 ? -10.619 2.780 -1.939 1.00 92.62 95 VAL A O 1
ATOM 770 N N . ASN A 1 96 ? -10.369 2.392 -4.132 1.00 91.25 96 ASN A N 1
ATOM 771 C CA . ASN A 1 96 ? -11.758 2.713 -4.448 1.00 91.25 96 ASN A CA 1
ATOM 772 C C . ASN A 1 96 ? -12.744 1.749 -3.792 1.00 91.25 96 ASN A C 1
ATOM 774 O O . ASN A 1 96 ? -13.781 2.190 -3.301 1.00 91.25 96 ASN A O 1
ATOM 778 N N . SER A 1 97 ? -12.423 0.457 -3.739 1.00 89.00 97 SER A N 1
ATOM 779 C CA . SER A 1 97 ? -13.273 -0.536 -3.078 1.00 89.00 97 SER A CA 1
ATOM 780 C C . SER A 1 97 ? -13.414 -0.235 -1.586 1.00 89.00 97 SER A C 1
ATOM 782 O O . SER A 1 97 ? -14.532 -0.151 -1.086 1.00 89.00 97 SER A O 1
ATOM 784 N N . ILE A 1 98 ? -12.302 0.014 -0.889 1.00 89.56 98 ILE A N 1
ATOM 785 C CA . ILE A 1 98 ? -12.300 0.365 0.536 1.00 89.56 98 ILE A CA 1
ATOM 786 C C . ILE A 1 98 ? -13.158 1.610 0.774 1.00 89.56 98 ILE A C 1
ATOM 788 O O . ILE A 1 98 ? -14.100 1.570 1.561 1.00 89.56 98 ILE A O 1
ATOM 792 N N . LEU A 1 99 ? -12.896 2.690 0.038 1.00 89.00 99 LEU A N 1
ATOM 793 C CA . LEU A 1 99 ? -13.626 3.950 0.199 1.00 89.00 99 LEU A CA 1
ATOM 794 C C . LEU A 1 99 ? -15.116 3.824 -0.142 1.00 89.00 99 LEU A C 1
ATOM 796 O O . LEU A 1 99 ? -15.936 4.486 0.483 1.00 89.00 99 LEU A O 1
ATOM 800 N N . THR A 1 100 ? -15.475 2.961 -1.096 1.00 87.50 100 THR A N 1
ATOM 801 C CA . THR A 1 100 ? -16.875 2.720 -1.477 1.00 87.50 100 THR A CA 1
ATOM 802 C C . THR A 1 100 ? -17.645 1.989 -0.379 1.00 87.50 100 THR A C 1
ATOM 804 O O . THR A 1 100 ? -18.795 2.326 -0.112 1.00 87.50 100 THR A O 1
ATOM 807 N N . TYR A 1 101 ? -17.037 0.984 0.258 1.00 86.44 101 TYR A N 1
ATOM 808 C CA . TYR A 1 101 ? -17.718 0.162 1.266 1.00 86.44 101 TYR A CA 1
ATOM 809 C C . TYR A 1 101 ? -17.613 0.732 2.691 1.00 86.44 101 TYR A C 1
ATOM 811 O O . TYR A 1 101 ? -18.402 0.373 3.569 1.00 86.44 101 TYR A O 1
ATOM 819 N N . CYS A 1 102 ? -16.703 1.675 2.938 1.00 85.81 102 CYS A N 1
ATOM 820 C CA . CYS A 1 102 ? -16.646 2.415 4.193 1.00 85.81 102 CYS A CA 1
ATOM 821 C C . CYS A 1 102 ? -17.747 3.494 4.257 1.00 85.81 102 CYS A C 1
ATOM 823 O O . CYS A 1 102 ? -17.542 4.651 3.915 1.00 85.81 102 CYS A O 1
ATOM 825 N N . ASN A 1 103 ? -18.917 3.123 4.788 1.00 62.25 103 ASN A N 1
ATOM 826 C CA . ASN A 1 103 ? -20.118 3.976 4.891 1.00 62.25 103 ASN A CA 1
ATOM 827 C C . ASN A 1 103 ? -19.986 5.257 5.749 1.00 62.25 103 ASN A C 1
ATOM 829 O O . ASN A 1 103 ? -20.902 6.080 5.762 1.00 62.25 103 ASN A O 1
ATOM 833 N N . ARG A 1 104 ? -18.907 5.416 6.523 1.00 64.25 104 ARG A N 1
ATOM 834 C CA . ARG A 1 104 ? -18.626 6.613 7.329 1.00 64.25 104 ARG A CA 1
ATOM 835 C C . ARG A 1 104 ? -17.143 6.922 7.247 1.00 64.25 104 ARG A C 1
ATOM 837 O O . ARG A 1 104 ? -16.335 6.130 7.717 1.00 64.25 104 ARG A O 1
ATOM 844 N N . THR A 1 105 ? -16.809 8.058 6.656 1.00 64.12 105 THR A N 1
ATOM 845 C CA . THR A 1 105 ? -15.441 8.563 6.628 1.00 64.12 105 THR A CA 1
ATOM 846 C C . THR A 1 105 ? -15.335 9.695 7.635 1.00 64.12 105 THR A C 1
ATOM 848 O O . THR A 1 105 ? -15.710 10.830 7.333 1.00 64.12 105 THR A O 1
ATOM 851 N N . ASP A 1 106 ? -14.887 9.380 8.846 1.00 68.44 106 ASP A N 1
ATOM 852 C CA . ASP A 1 106 ? -14.377 10.414 9.744 1.00 68.44 106 ASP A CA 1
ATOM 853 C C . ASP A 1 106 ? -13.046 10.939 9.163 1.00 68.44 106 ASP A C 1
ATOM 855 O O . ASP A 1 106 ? -12.439 10.301 8.293 1.00 68.44 106 ASP A O 1
ATOM 859 N N . ASP A 1 107 ? -12.578 12.112 9.591 1.00 65.19 107 ASP A N 1
ATOM 860 C CA . ASP A 1 107 ? -11.288 12.614 9.113 1.00 65.19 107 ASP A CA 1
ATOM 861 C C . ASP A 1 107 ? -10.166 11.625 9.471 1.00 65.19 107 ASP A C 1
ATOM 863 O O . ASP A 1 107 ? -9.975 11.267 10.632 1.00 65.19 107 ASP A O 1
ATOM 867 N N . GLY A 1 108 ? -9.459 11.141 8.445 1.00 65.69 108 GLY A N 1
ATOM 868 C CA . GLY A 1 108 ? -8.405 10.131 8.575 1.00 65.69 108 GLY A CA 1
ATOM 869 C C . GLY A 1 108 ? -8.868 8.666 8.539 1.00 65.69 108 GLY A C 1
ATOM 870 O O . GLY A 1 108 ? -8.011 7.787 8.575 1.00 65.69 108 GLY A O 1
ATOM 871 N N . PHE A 1 109 ? -10.173 8.373 8.412 1.00 76.69 109 PHE A N 1
ATOM 872 C CA . PHE A 1 109 ? -10.695 6.997 8.336 1.00 76.69 109 PHE A CA 1
ATOM 873 C C . PHE A 1 109 ? -11.613 6.762 7.123 1.00 76.69 109 PHE A C 1
ATOM 875 O O . PHE A 1 109 ? -12.429 7.625 6.806 1.00 76.69 109 PHE A O 1
ATOM 882 N N . PRO A 1 110 ? -11.523 5.610 6.431 1.00 87.38 110 PRO A N 1
ATOM 883 C CA . PRO A 1 110 ? -10.606 4.495 6.690 1.00 87.38 110 PRO A CA 1
ATOM 884 C C . PRO A 1 110 ? -9.143 4.894 6.463 1.00 87.38 110 PRO A C 1
ATOM 886 O O . PRO A 1 110 ? -8.876 5.799 5.678 1.00 87.38 110 PRO A O 1
ATOM 889 N N . LYS A 1 111 ? -8.212 4.246 7.168 1.00 89.06 111 LYS A N 1
ATOM 890 C CA . LYS A 1 111 ? -6.771 4.469 6.988 1.00 89.06 111 LYS A CA 1
ATOM 891 C C . LYS A 1 111 ? -6.217 3.373 6.086 1.00 89.06 111 LYS A C 1
ATOM 893 O O . LYS A 1 111 ? -6.420 2.198 6.381 1.00 89.06 111 LYS A O 1
ATOM 898 N N . ILE A 1 112 ? -5.552 3.742 4.995 1.00 92.31 112 ILE A N 1
ATOM 899 C CA . ILE A 1 112 ? -5.019 2.810 3.994 1.00 92.31 112 ILE A CA 1
ATOM 900 C C . ILE A 1 112 ? -3.503 2.984 3.922 1.00 92.31 112 ILE A C 1
ATOM 902 O O . ILE A 1 112 ? -3.010 3.965 3.374 1.00 92.31 112 ILE A O 1
ATOM 906 N N . ILE A 1 113 ? -2.770 2.022 4.470 1.00 93.62 113 ILE A N 1
ATOM 907 C CA . ILE A 1 113 ? -1.308 2.012 4.535 1.00 93.62 113 ILE A CA 1
ATOM 908 C C . ILE A 1 113 ? -0.765 1.197 3.368 1.00 93.62 113 ILE A C 1
ATOM 910 O O . ILE A 1 113 ? -1.175 0.057 3.159 1.00 93.62 113 ILE A O 1
ATOM 914 N N . PHE A 1 114 ? 0.165 1.768 2.612 1.00 94.75 114 PHE A N 1
ATOM 915 C CA . PHE A 1 114 ? 0.805 1.101 1.486 1.00 94.75 114 PHE A CA 1
ATOM 916 C C . PHE A 1 114 ? 2.076 0.411 1.960 1.00 94.75 114 PHE A C 1
ATOM 918 O O . PHE A 1 114 ? 2.915 1.022 2.619 1.00 94.75 114 PHE A O 1
ATOM 925 N N . VAL A 1 115 ? 2.236 -0.855 1.576 1.00 94.38 115 VAL A N 1
ATOM 926 C CA . VAL A 1 115 ? 3.440 -1.635 1.872 1.00 94.38 115 VAL A CA 1
ATOM 927 C C . VAL A 1 115 ? 3.988 -2.213 0.576 1.00 94.38 115 VAL A C 1
ATOM 929 O O . VAL A 1 115 ? 3.355 -3.039 -0.085 1.00 94.38 115 VAL A O 1
ATOM 932 N N . ALA A 1 116 ? 5.184 -1.774 0.204 1.00 93.81 116 ALA A N 1
ATOM 933 C CA . ALA A 1 116 ? 5.941 -2.387 -0.870 1.00 93.81 116 ALA A CA 1
ATOM 934 C C . ALA A 1 116 ? 6.642 -3.650 -0.345 1.00 93.81 116 ALA A C 1
ATOM 936 O O . ALA A 1 116 ? 7.185 -3.670 0.756 1.00 93.81 116 ALA A O 1
ATOM 937 N N . THR A 1 117 ? 6.643 -4.712 -1.141 1.00 92.06 117 THR A N 1
ATOM 938 C CA . THR A 1 117 ? 7.296 -5.998 -0.833 1.00 92.06 117 THR A CA 1
ATOM 939 C C . THR A 1 117 ? 8.370 -6.322 -1.869 1.00 92.06 117 THR A C 1
ATOM 941 O O . THR A 1 117 ? 8.400 -5.681 -2.924 1.00 92.06 117 THR A O 1
ATOM 944 N N . HIS A 1 118 ? 9.172 -7.360 -1.615 1.00 91.88 118 HIS A N 1
ATOM 945 C CA . HIS A 1 118 ? 10.300 -7.794 -2.456 1.00 91.88 118 HIS A CA 1
ATOM 946 C C . HIS A 1 118 ? 11.486 -6.814 -2.400 1.00 91.88 118 HIS A C 1
ATOM 948 O O . HIS A 1 118 ? 12.097 -6.494 -3.420 1.00 91.88 118 HIS A O 1
ATOM 954 N N . LYS A 1 119 ? 11.786 -6.282 -1.205 1.00 89.69 119 LYS A N 1
ATOM 955 C CA . LYS A 1 119 ? 12.937 -5.390 -0.951 1.00 89.69 119 LYS A CA 1
ATOM 956 C C . LYS A 1 119 ? 14.298 -6.051 -1.229 1.00 89.69 119 LYS A C 1
ATOM 958 O O . LYS A 1 119 ? 15.292 -5.363 -1.466 1.00 89.69 119 LYS A O 1
ATOM 963 N N . ASP A 1 120 ? 14.335 -7.373 -1.168 1.00 88.00 120 ASP A N 1
ATOM 964 C CA . ASP A 1 120 ? 15.491 -8.241 -1.379 1.00 88.00 120 ASP A CA 1
ATOM 965 C C . ASP A 1 120 ? 15.877 -8.410 -2.857 1.00 88.00 120 ASP A C 1
ATOM 967 O O . ASP A 1 120 ? 17.030 -8.740 -3.163 1.00 88.00 120 ASP A O 1
ATOM 971 N N . GLU A 1 121 ? 14.954 -8.147 -3.789 1.00 86.38 121 GLU A N 1
ATOM 972 C CA . GLU A 1 121 ? 15.250 -8.242 -5.214 1.00 86.38 121 GLU A CA 1
ATOM 973 C C . GLU A 1 121 ? 16.313 -7.215 -5.635 1.00 86.38 121 GLU A C 1
ATOM 975 O O . GLU A 1 121 ? 16.303 -6.051 -5.249 1.00 86.38 121 GLU A O 1
ATOM 980 N N . LYS A 1 122 ? 17.283 -7.642 -6.450 1.00 76.06 122 LYS A N 1
ATOM 981 C CA . LYS A 1 122 ? 18.385 -6.766 -6.868 1.00 76.06 122 LYS A CA 1
ATOM 982 C C . LYS A 1 122 ? 18.011 -5.954 -8.101 1.00 76.06 122 LYS A C 1
ATOM 984 O O . LYS A 1 122 ? 17.738 -6.513 -9.161 1.00 76.06 122 LYS A O 1
ATOM 989 N N . TRP A 1 123 ? 18.155 -4.634 -8.000 1.00 74.81 123 TRP A N 1
ATOM 990 C CA . TRP A 1 123 ? 17.993 -3.710 -9.123 1.00 74.81 123 TRP A CA 1
ATOM 991 C C . TRP A 1 123 ? 19.326 -3.057 -9.470 1.00 74.81 123 TRP A C 1
ATOM 993 O O . TRP A 1 123 ? 19.867 -2.268 -8.704 1.00 74.81 123 TRP A O 1
ATOM 1003 N N . PHE A 1 124 ? 19.849 -3.334 -10.663 1.00 71.56 124 PHE A N 1
ATOM 1004 C CA . PHE A 1 124 ? 21.142 -2.787 -11.099 1.00 71.56 124 PHE A CA 1
ATOM 1005 C C . PHE A 1 124 ? 21.142 -1.263 -11.309 1.00 71.56 124 PHE A C 1
ATOM 1007 O O . PHE A 1 124 ? 22.202 -0.671 -11.482 1.00 71.56 124 PHE A O 1
ATOM 1014 N N . GLN A 1 125 ? 19.965 -0.633 -11.314 1.00 79.81 125 GLN A N 1
ATOM 1015 C CA . GLN A 1 125 ? 19.787 0.790 -11.613 1.00 79.81 125 GLN A CA 1
ATOM 1016 C C . GLN A 1 125 ? 19.486 1.648 -10.374 1.00 79.81 125 GLN A C 1
ATOM 1018 O O . GLN A 1 125 ? 19.505 2.870 -10.483 1.00 79.81 125 GLN A O 1
ATOM 1023 N N . TRP A 1 126 ? 19.201 1.044 -9.213 1.00 82.88 126 TRP A N 1
ATOM 1024 C CA . TRP A 1 126 ? 18.666 1.768 -8.056 1.00 82.88 126 TRP A CA 1
ATOM 1025 C C . TRP A 1 126 ? 19.269 1.274 -6.742 1.00 82.88 126 TRP A C 1
ATOM 1027 O O . TRP A 1 126 ? 19.422 0.074 -6.527 1.00 82.88 126 TRP A O 1
ATOM 1037 N N . THR A 1 127 ? 19.549 2.202 -5.825 1.00 88.56 127 THR A N 1
ATOM 1038 C CA . THR A 1 127 ? 19.659 1.868 -4.398 1.00 88.56 127 THR A CA 1
ATOM 1039 C C . THR A 1 127 ? 18.256 1.640 -3.822 1.00 88.56 127 THR A C 1
ATOM 1041 O O . THR A 1 127 ? 17.274 2.110 -4.399 1.00 88.56 127 THR A O 1
ATOM 1044 N N . GLN A 1 128 ? 18.140 0.958 -2.677 1.00 84.94 128 GLN A N 1
ATOM 1045 C CA . GLN A 1 128 ? 16.839 0.755 -2.017 1.00 84.94 128 GLN A CA 1
ATOM 1046 C C . GLN A 1 128 ? 16.136 2.086 -1.717 1.00 84.94 128 GLN A C 1
ATOM 1048 O O . GLN A 1 128 ? 14.962 2.247 -2.035 1.00 84.94 128 GLN A O 1
ATOM 1053 N N . GLU A 1 129 ? 16.874 3.071 -1.201 1.00 88.75 129 GLU A N 1
ATOM 1054 C CA . GLU A 1 129 ? 16.332 4.397 -0.889 1.00 88.75 129 GLU A CA 1
ATOM 1055 C C . GLU A 1 129 ? 15.870 5.155 -2.140 1.00 88.75 129 GLU A C 1
ATOM 1057 O O . GLU A 1 129 ? 14.784 5.736 -2.169 1.00 88.75 129 GLU A O 1
ATOM 1062 N N . ALA A 1 130 ? 16.660 5.101 -3.217 1.00 91.19 130 ALA A N 1
ATOM 1063 C CA . ALA A 1 130 ? 16.274 5.715 -4.482 1.00 91.19 130 ALA A CA 1
ATOM 1064 C C . ALA A 1 130 ? 15.035 5.026 -5.074 1.00 91.19 130 ALA A C 1
ATOM 1066 O O . ALA A 1 130 ? 14.170 5.694 -5.638 1.00 91.19 130 ALA A O 1
ATOM 1067 N N . ARG A 1 131 ? 14.914 3.701 -4.907 1.00 91.19 131 ARG A N 1
ATOM 1068 C CA . ARG A 1 131 ? 13.734 2.944 -5.332 1.00 91.19 131 ARG A CA 1
ATOM 1069 C C . ARG A 1 131 ? 12.499 3.313 -4.510 1.00 91.19 131 ARG A C 1
ATOM 1071 O O . ARG A 1 131 ? 11.456 3.555 -5.110 1.00 91.19 131 ARG A O 1
ATOM 1078 N N . ARG A 1 132 ? 12.621 3.406 -3.182 1.00 92.38 132 ARG A N 1
ATOM 1079 C CA . ARG A 1 132 ? 11.558 3.884 -2.284 1.00 92.38 132 ARG A CA 1
ATOM 1080 C C . ARG A 1 132 ? 11.066 5.260 -2.721 1.00 92.38 132 ARG A C 1
ATOM 1082 O O . ARG A 1 132 ? 9.893 5.408 -3.043 1.00 92.38 132 ARG A O 1
ATOM 1089 N N . THR A 1 133 ? 11.981 6.220 -2.839 1.00 94.19 133 THR A N 1
ATOM 1090 C CA . THR A 1 133 ? 11.664 7.595 -3.254 1.00 94.19 133 THR A CA 1
ATOM 1091 C C . THR A 1 133 ? 10.979 7.628 -4.622 1.00 94.19 133 THR A C 1
ATOM 1093 O O . THR A 1 133 ? 10.040 8.388 -4.852 1.00 94.19 133 THR A O 1
ATOM 1096 N N . HIS A 1 134 ? 11.434 6.795 -5.560 1.00 94.19 134 HIS A N 1
ATOM 1097 C CA . HIS A 1 134 ? 10.813 6.694 -6.874 1.00 94.19 134 HIS A CA 1
ATOM 1098 C C . HIS A 1 134 ? 9.363 6.195 -6.784 1.00 94.19 134 HIS A C 1
ATOM 1100 O O . HIS A 1 134 ? 8.474 6.841 -7.334 1.00 94.19 134 HIS A O 1
ATOM 1106 N N . LEU A 1 135 ? 9.111 5.112 -6.042 1.00 95.06 135 LEU A N 1
ATOM 1107 C CA . LEU A 1 135 ? 7.761 4.577 -5.832 1.00 95.06 135 LEU A CA 1
ATOM 1108 C C . LEU A 1 135 ? 6.852 5.579 -5.107 1.00 95.06 135 LEU A C 1
ATOM 1110 O O . LEU A 1 135 ? 5.703 5.746 -5.500 1.00 95.06 135 LEU A O 1
ATOM 1114 N N . GLU A 1 136 ? 7.354 6.285 -4.092 1.00 96.38 136 GLU A N 1
ATOM 1115 C CA . GLU A 1 136 ? 6.613 7.344 -3.393 1.00 96.38 136 GLU A CA 1
ATOM 1116 C C . GLU A 1 136 ? 6.173 8.472 -4.332 1.00 96.38 136 GLU A C 1
ATOM 1118 O O . GLU A 1 136 ? 5.069 9.003 -4.195 1.00 96.38 136 GLU A O 1
ATOM 1123 N N . ASN A 1 137 ? 7.027 8.845 -5.287 1.00 96.81 137 ASN A N 1
ATOM 1124 C CA . ASN A 1 137 ? 6.705 9.855 -6.290 1.00 96.81 137 ASN A CA 1
ATOM 1125 C C . ASN A 1 137 ? 5.670 9.343 -7.297 1.00 96.81 137 ASN A C 1
ATOM 1127 O O . ASN A 1 137 ? 4.732 10.073 -7.611 1.00 96.81 137 ASN A O 1
ATOM 1131 N N . GLU A 1 138 ? 5.791 8.097 -7.765 1.00 96.75 138 GLU A N 1
ATOM 1132 C CA . GLU A 1 138 ? 4.782 7.488 -8.641 1.00 96.75 138 GLU A CA 1
ATOM 1133 C C . GLU A 1 138 ? 3.424 7.356 -7.925 1.00 96.75 138 GLU A C 1
ATOM 1135 O O . GLU A 1 138 ? 2.388 7.682 -8.501 1.00 96.75 138 GLU A O 1
ATOM 1140 N N . LEU A 1 139 ? 3.411 6.946 -6.651 1.00 97.38 139 LEU A N 1
ATOM 1141 C CA . LEU A 1 139 ? 2.203 6.877 -5.820 1.00 97.38 139 LEU A CA 1
ATOM 1142 C C . LEU A 1 139 ? 1.585 8.261 -5.607 1.00 97.38 139 LEU A C 1
ATOM 1144 O O . LEU A 1 139 ? 0.372 8.425 -5.735 1.00 97.38 139 LEU A O 1
ATOM 1148 N N . GLN A 1 140 ? 2.415 9.272 -5.338 1.00 97.25 140 GLN A N 1
ATOM 1149 C CA . GLN A 1 140 ? 1.958 10.651 -5.212 1.00 97.25 140 GLN A CA 1
ATOM 1150 C C . GLN A 1 140 ? 1.273 11.134 -6.489 1.00 97.25 140 GLN A C 1
ATOM 1152 O O . GLN A 1 140 ? 0.209 11.737 -6.398 1.00 97.25 140 GLN A O 1
ATOM 1157 N N . GLN A 1 141 ? 1.867 10.870 -7.653 1.00 97.12 141 GLN A N 1
ATOM 1158 C CA . GLN A 1 141 ? 1.286 11.233 -8.947 1.00 97.12 141 GLN A CA 1
ATOM 1159 C C . GLN A 1 141 ? -0.008 10.459 -9.219 1.00 97.12 141 GLN A C 1
ATOM 1161 O O . GLN A 1 141 ? -0.982 11.034 -9.698 1.00 97.12 141 GLN A O 1
ATOM 1166 N N . LEU A 1 142 ? -0.049 9.168 -8.872 1.00 97.00 142 LEU A N 1
ATOM 1167 C CA . LEU A 1 142 ? -1.220 8.313 -9.066 1.00 97.00 142 LEU A CA 1
ATOM 1168 C C . LEU A 1 1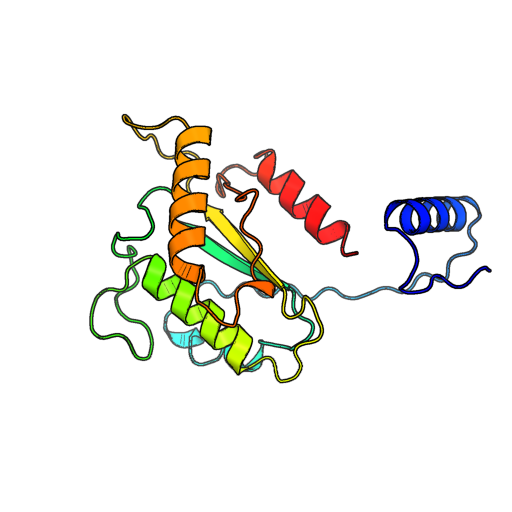42 ? -2.445 8.810 -8.285 1.00 97.00 142 LEU A C 1
ATOM 1170 O O . LEU A 1 142 ? -3.564 8.740 -8.793 1.00 97.00 142 LEU A O 1
ATOM 1174 N N . PHE A 1 143 ? -2.239 9.306 -7.062 1.00 96.81 143 PHE A N 1
ATOM 1175 C CA . PHE A 1 143 ? -3.322 9.704 -6.159 1.00 96.81 143 PHE A CA 1
ATOM 1176 C C . PHE A 1 143 ? -3.469 11.218 -5.959 1.00 96.81 143 PHE A C 1
ATOM 1178 O O . PHE A 1 143 ? -4.367 11.634 -5.234 1.00 96.81 143 PHE A O 1
ATOM 1185 N N . GLU A 1 144 ? -2.656 12.040 -6.626 1.00 95.81 144 GLU A N 1
ATOM 1186 C CA . GLU A 1 144 ? -2.657 13.512 -6.556 1.00 95.81 144 GLU A CA 1
ATOM 1187 C C . GLU A 1 144 ? -4.064 14.120 -6.601 1.00 95.81 144 GLU A C 1
ATOM 1189 O O . GLU A 1 144 ? -4.412 14.977 -5.792 1.00 95.81 144 GLU A O 1
ATOM 1194 N N . THR A 1 145 ? -4.874 13.661 -7.554 1.00 94.00 145 THR A N 1
ATOM 1195 C CA . THR A 1 145 ? -6.225 14.176 -7.814 1.00 94.00 145 THR A CA 1
ATOM 1196 C C . THR A 1 145 ? -7.322 13.266 -7.259 1.00 94.00 145 THR A C 1
ATOM 1198 O O . THR A 1 145 ? -8.512 13.522 -7.449 1.00 94.00 145 THR A O 1
ATOM 1201 N N . HIS A 1 146 ? -6.946 12.187 -6.570 1.00 94.38 146 HIS A N 1
ATOM 1202 C CA . HIS A 1 146 ? -7.883 11.195 -6.072 1.00 94.38 146 HIS A CA 1
ATOM 1203 C C . HIS A 1 146 ? -8.601 11.722 -4.825 1.00 94.38 146 HIS A C 1
ATOM 1205 O O . HIS A 1 146 ? -7.965 12.066 -3.831 1.00 94.38 146 HIS A O 1
ATOM 1211 N N . GLY A 1 147 ? -9.939 11.714 -4.822 1.00 89.69 147 GLY A N 1
ATOM 1212 C CA . GLY A 1 147 ? -10.738 12.216 -3.688 1.00 89.69 147 GLY A CA 1
ATOM 1213 C C . GLY A 1 147 ? -10.469 11.497 -2.356 1.00 89.69 147 GLY A C 1
ATOM 1214 O O . GLY A 1 147 ? -10.744 12.030 -1.285 1.00 89.69 147 GLY A O 1
ATOM 1215 N N . GLY A 1 148 ? -9.887 10.299 -2.429 1.00 88.62 148 GLY A N 1
ATOM 1216 C CA . GLY A 1 148 ? -9.457 9.501 -1.286 1.00 88.62 148 GLY A CA 1
ATOM 1217 C C . GLY A 1 148 ? -8.053 9.782 -0.743 1.00 88.62 148 GLY A C 1
ATOM 1218 O O . GLY A 1 148 ? -7.665 9.106 0.199 1.00 88.62 148 GLY A O 1
ATOM 1219 N N . LEU A 1 149 ? -7.279 10.718 -1.309 1.00 91.75 149 LEU A N 1
ATOM 1220 C CA . LEU A 1 149 ? -5.859 10.917 -0.966 1.00 91.75 149 LEU A CA 1
ATOM 1221 C C . LEU A 1 149 ? -5.610 11.099 0.541 1.00 91.75 149 LEU A C 1
ATOM 1223 O O . LEU A 1 149 ? -4.647 10.559 1.070 1.00 91.75 149 LEU A O 1
ATOM 1227 N N . LYS A 1 150 ? -6.514 11.789 1.249 1.00 90.25 150 LYS A N 1
ATOM 1228 C CA . LYS A 1 150 ? -6.431 12.022 2.705 1.00 90.25 150 LYS A CA 1
ATOM 1229 C C . LYS A 1 150 ? -6.500 10.754 3.571 1.00 90.25 150 LYS A C 1
ATOM 1231 O O . LYS A 1 150 ? -6.279 10.830 4.772 1.00 90.25 150 LYS A O 1
ATOM 1236 N N . HIS A 1 151 ? -6.869 9.622 2.976 1.00 90.25 151 HIS A N 1
ATOM 1237 C CA . HIS A 1 151 ? -6.965 8.318 3.630 1.00 90.25 151 HIS A CA 1
ATOM 1238 C C . HIS A 1 151 ? -5.717 7.454 3.405 1.00 90.25 151 HIS A C 1
ATOM 1240 O O . HIS A 1 151 ? -5.642 6.354 3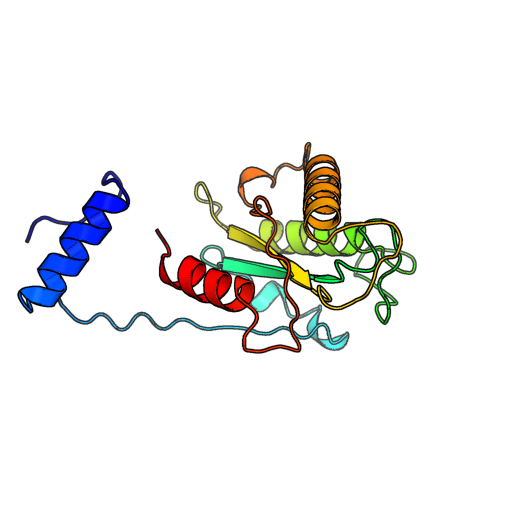.949 1.00 90.25 151 HIS A O 1
ATOM 1246 N N . LEU A 1 152 ? -4.778 7.904 2.565 1.00 93.12 152 LEU A N 1
ATOM 1247 C CA . LEU A 1 152 ? -3.659 7.098 2.087 1.00 93.12 152 LEU A CA 1
ATOM 1248 C C . LEU A 1 152 ? -2.366 7.460 2.815 1.00 93.12 152 LEU A C 1
ATOM 1250 O O . LEU A 1 152 ? -2.002 8.628 2.907 1.00 93.12 152 LEU A O 1
ATOM 1254 N N . GLU A 1 153 ? -1.647 6.434 3.249 1.00 93.19 153 GLU A N 1
ATOM 1255 C CA . GLU A 1 153 ? -0.383 6.539 3.972 1.00 93.19 153 GLU A CA 1
ATOM 1256 C C . GLU A 1 153 ? 0.674 5.754 3.208 1.00 93.19 153 GLU A C 1
ATOM 1258 O O . GLU A 1 153 ? 0.695 4.521 3.211 1.00 93.19 153 GLU A O 1
ATOM 1263 N N . PHE A 1 154 ? 1.521 6.481 2.491 1.00 93.06 154 PHE A N 1
ATOM 1264 C CA . PHE A 1 154 ? 2.585 5.906 1.669 1.00 93.06 154 PHE A CA 1
ATOM 1265 C C . PHE A 1 154 ? 3.886 6.714 1.741 1.00 93.06 154 PHE A C 1
ATOM 1267 O O . PHE A 1 154 ? 4.765 6.513 0.911 1.00 93.06 154 PHE A O 1
ATOM 1274 N N . LYS A 1 155 ? 3.997 7.650 2.693 1.00 90.00 155 LYS A N 1
ATOM 1275 C CA . LYS A 1 155 ? 5.185 8.479 2.932 1.00 90.00 155 LYS A CA 1
ATOM 1276 C C . LYS A 1 155 ? 5.454 8.579 4.444 1.00 90.00 155 LYS A C 1
ATOM 1278 O O . LYS A 1 155 ? 4.667 9.233 5.126 1.00 90.00 155 LYS A O 1
ATOM 1283 N N . PRO A 1 156 ? 6.546 7.989 4.962 1.00 88.94 156 PRO A N 1
ATOM 1284 C CA . PRO A 1 156 ? 7.502 7.157 4.228 1.00 88.94 156 PRO A CA 1
ATOM 1285 C C . PRO A 1 156 ? 6.850 5.858 3.724 1.00 88.94 156 PRO A C 1
ATOM 1287 O O . PRO A 1 156 ? 5.981 5.287 4.383 1.00 88.94 156 PRO A O 1
ATOM 1290 N N . LEU A 1 157 ? 7.255 5.396 2.542 1.00 92.69 157 LEU A N 1
ATOM 1291 C CA . LEU A 1 157 ? 6.826 4.111 2.006 1.00 92.69 157 LEU A CA 1
ATOM 1292 C C . LEU A 1 157 ? 7.570 2.997 2.731 1.00 92.69 157 LEU A C 1
ATOM 1294 O O . LEU A 1 157 ? 8.790 2.842 2.611 1.00 92.69 157 LEU A O 1
ATOM 1298 N N . ILE A 1 158 ? 6.787 2.182 3.418 1.00 92.12 158 ILE A N 1
ATOM 1299 C CA . ILE A 1 158 ? 7.247 0.964 4.060 1.00 92.12 158 ILE A CA 1
ATOM 1300 C C . ILE A 1 158 ? 7.600 -0.042 2.965 1.00 92.12 158 ILE A C 1
ATOM 1302 O O . ILE A 1 158 ? 6.742 -0.417 2.159 1.00 92.12 158 ILE A O 1
AT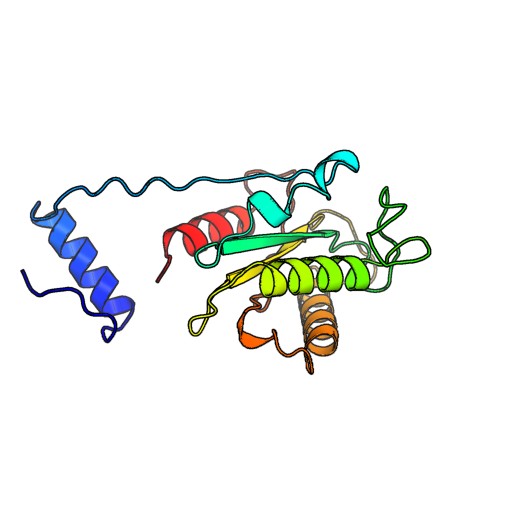OM 1306 N N . PHE A 1 159 ? 8.859 -0.472 2.925 1.00 91.69 159 PHE A N 1
ATOM 1307 C CA . PHE A 1 159 ? 9.369 -1.398 1.924 1.00 91.69 159 PHE A CA 1
ATOM 1308 C C . PHE A 1 159 ? 10.043 -2.577 2.623 1.00 91.69 159 PHE A C 1
ATOM 1310 O O . PHE A 1 159 ? 11.078 -2.429 3.256 1.00 91.69 159 PHE A O 1
ATOM 1317 N N . VAL A 1 160 ? 9.457 -3.766 2.514 1.00 91.56 160 VAL A N 1
ATOM 1318 C CA . VAL A 1 160 ? 9.875 -4.933 3.303 1.00 91.56 160 VAL A CA 1
ATOM 1319 C C . VAL A 1 160 ? 10.349 -6.094 2.441 1.00 91.56 160 VAL A C 1
ATOM 1321 O O . VAL A 1 160 ? 9.843 -6.347 1.341 1.00 91.56 160 VAL A O 1
ATOM 1324 N N . ASP A 1 161 ? 11.302 -6.849 2.974 1.00 89.62 161 ASP A N 1
ATOM 1325 C CA . ASP A 1 161 ? 11.525 -8.238 2.599 1.00 89.62 161 ASP A CA 1
ATOM 1326 C C . ASP A 1 161 ? 10.600 -9.114 3.451 1.00 89.62 161 ASP A C 1
ATOM 1328 O O . ASP A 1 161 ? 10.902 -9.462 4.590 1.00 89.62 161 ASP A O 1
ATOM 1332 N N . ALA A 1 162 ? 9.447 -9.479 2.889 1.00 86.00 162 ALA A N 1
ATOM 1333 C CA . ALA A 1 162 ? 8.454 -10.300 3.578 1.00 86.00 162 ALA A CA 1
ATOM 1334 C C . ALA A 1 162 ? 8.932 -11.741 3.862 1.00 86.00 162 ALA A C 1
ATOM 1336 O O . ALA A 1 162 ? 8.248 -12.477 4.573 1.00 86.00 162 ALA A O 1
ATOM 1337 N N . THR A 1 163 ? 10.078 -12.161 3.311 1.00 86.75 163 THR A N 1
ATOM 1338 C CA . THR A 1 163 ? 10.689 -13.470 3.581 1.00 86.75 163 THR A CA 1
ATOM 1339 C C . THR A 1 163 ? 11.667 -13.428 4.754 1.00 86.75 163 THR A C 1
ATOM 1341 O O . THR A 1 163 ? 11.965 -14.472 5.338 1.00 86.75 163 THR A O 1
ATOM 1344 N N . ASN A 1 164 ? 12.119 -12.230 5.139 1.00 86.00 164 ASN A N 1
ATOM 1345 C CA . ASN A 1 164 ? 13.017 -12.011 6.260 1.00 86.00 164 ASN A CA 1
ATOM 1346 C C . ASN A 1 164 ? 12.245 -11.513 7.499 1.00 86.00 164 ASN A C 1
ATOM 1348 O O . ASN A 1 164 ? 11.879 -10.339 7.565 1.00 86.00 164 ASN A O 1
ATOM 1352 N N . PRO A 1 165 ? 12.026 -12.357 8.524 1.00 79.44 165 PRO A N 1
ATOM 1353 C CA . PRO A 1 165 ? 11.287 -11.962 9.725 1.00 79.44 165 PRO A CA 1
ATOM 1354 C C . PRO A 1 165 ? 11.997 -10.886 10.563 1.00 79.44 165 PRO A C 1
ATOM 1356 O O . PRO A 1 165 ? 11.336 -10.244 11.382 1.00 79.44 165 PRO A O 1
ATOM 1359 N N . ASP A 1 166 ? 13.302 -10.691 10.351 1.00 82.44 166 ASP A N 1
ATOM 1360 C CA . ASP A 1 166 ? 14.146 -9.718 11.047 1.00 82.44 166 ASP A CA 1
ATOM 1361 C C . ASP A 1 166 ? 14.333 -8.417 10.237 1.00 82.44 166 ASP A C 1
ATOM 1363 O O . ASP A 1 166 ? 15.214 -7.611 10.548 1.00 82.44 166 ASP A O 1
ATOM 1367 N N . ASP A 1 167 ? 13.543 -8.188 9.177 1.00 81.56 167 ASP A N 1
ATOM 1368 C CA . ASP A 1 167 ? 13.553 -6.900 8.477 1.00 81.56 167 ASP A CA 1
ATOM 1369 C C . ASP A 1 167 ? 13.125 -5.782 9.447 1.00 81.56 167 ASP A C 1
ATOM 1371 O O . ASP A 1 167 ? 12.047 -5.819 10.051 1.00 81.56 167 ASP A O 1
ATOM 1375 N N . ALA A 1 168 ? 13.985 -4.773 9.600 1.00 79.00 168 ALA A N 1
ATOM 1376 C CA . ALA A 1 168 ? 13.750 -3.640 10.488 1.00 79.00 168 ALA A CA 1
ATOM 1377 C C . ALA A 1 168 ? 12.415 -2.932 10.187 1.00 79.00 168 ALA A C 1
ATOM 1379 O O . ALA A 1 168 ? 11.698 -2.568 11.113 1.00 79.00 168 ALA A O 1
ATOM 1380 N N . GLU A 1 169 ? 12.009 -2.849 8.918 1.00 78.12 169 GLU A N 1
ATOM 1381 C CA . GLU A 1 169 ? 10.765 -2.174 8.523 1.00 78.12 169 GLU A CA 1
ATOM 1382 C C . GLU A 1 169 ? 9.509 -3.002 8.839 1.00 78.12 169 GLU A C 1
ATOM 1384 O O . GLU A 1 169 ? 8.417 -2.451 8.981 1.00 78.12 169 GLU A O 1
ATOM 1389 N N . ILE A 1 170 ? 9.641 -4.324 9.019 1.00 74.06 170 ILE A N 1
ATOM 1390 C CA . ILE A 1 170 ? 8.559 -5.156 9.575 1.00 74.06 170 ILE A CA 1
ATOM 1391 C C . ILE A 1 170 ? 8.377 -4.857 11.067 1.00 74.06 170 ILE A C 1
ATOM 1393 O O . ILE A 1 170 ? 7.258 -4.916 11.583 1.00 74.06 170 ILE A O 1
ATOM 1397 N N . THR A 1 171 ? 9.461 -4.519 11.767 1.00 66.50 171 THR A N 1
ATOM 1398 C CA . THR A 1 171 ? 9.397 -4.094 13.170 1.00 66.50 171 THR A CA 1
ATOM 1399 C C . THR A 1 171 ? 8.742 -2.719 13.280 1.00 66.50 171 THR A C 1
ATOM 1401 O O . THR A 1 171 ? 7.810 -2.570 14.070 1.00 66.50 171 THR A O 1
ATOM 1404 N N . ASP A 1 172 ? 9.108 -1.779 12.407 1.00 70.12 172 ASP A N 1
ATOM 1405 C CA . ASP A 1 172 ? 8.474 -0.456 12.329 1.00 70.12 172 ASP A CA 1
ATOM 1406 C C . ASP A 1 172 ? 6.966 -0.567 12.033 1.00 70.12 172 ASP A C 1
ATOM 1408 O O . ASP A 1 172 ? 6.151 0.040 12.725 1.00 70.12 172 ASP A O 1
ATOM 1412 N N . LEU A 1 173 ? 6.559 -1.450 11.107 1.00 67.25 173 LEU A N 1
ATOM 1413 C CA . LEU A 1 173 ? 5.145 -1.772 10.856 1.00 67.25 173 LEU A CA 1
ATOM 1414 C C . LEU A 1 173 ? 4.400 -2.247 12.108 1.00 67.25 173 LEU A C 1
ATOM 1416 O O . LEU A 1 173 ? 3.232 -1.910 12.308 1.00 67.25 173 LEU A O 1
ATOM 1420 N N . ARG A 1 174 ? 5.030 -3.087 12.932 1.00 66.69 174 ARG A N 1
ATOM 1421 C CA . ARG A 1 174 ? 4.410 -3.606 14.161 1.00 66.69 174 ARG A CA 1
ATOM 1422 C C . ARG A 1 174 ? 4.263 -2.504 15.202 1.00 66.69 174 ARG A C 1
ATOM 1424 O O . ARG A 1 174 ? 3.235 -2.451 15.875 1.00 66.69 174 ARG A O 1
ATOM 1431 N N . GLU A 1 175 ? 5.255 -1.629 15.319 1.00 61.34 175 GLU A N 1
ATOM 1432 C CA . GLU A 1 175 ? 5.233 -0.524 16.271 1.00 61.34 175 GLU A CA 1
ATOM 1433 C C . GLU A 1 175 ? 4.265 0.592 15.868 1.00 61.34 175 GLU A C 1
ATOM 1435 O O . GLU A 1 175 ? 3.537 1.088 16.726 1.00 61.34 175 GLU A O 1
ATOM 1440 N N . ASP A 1 176 ? 4.183 0.947 14.586 1.00 56.47 176 ASP A N 1
ATOM 1441 C CA . ASP A 1 176 ? 3.272 1.988 14.093 1.00 56.47 176 ASP A CA 1
ATOM 1442 C C . ASP A 1 176 ? 1.802 1.553 14.151 1.00 56.47 176 ASP A C 1
ATOM 1444 O O . ASP A 1 176 ? 0.922 2.363 14.448 1.00 56.47 176 ASP A O 1
ATOM 1448 N N . ASN A 1 177 ? 1.521 0.257 13.972 1.00 47.78 177 ASN A N 1
ATOM 1449 C CA . ASN A 1 177 ? 0.184 -0.300 14.202 1.00 47.78 177 ASN A CA 1
ATOM 1450 C C . ASN A 1 177 ? -0.154 -0.431 15.700 1.00 47.78 177 ASN A C 1
ATOM 1452 O O . ASN A 1 177 ? -1.323 -0.335 16.075 1.00 47.78 177 ASN A O 1
ATOM 1456 N N . ALA A 1 178 ? 0.845 -0.617 16.572 1.00 38.47 178 ALA A N 1
ATOM 1457 C CA . ALA A 1 178 ? 0.659 -0.639 18.027 1.00 38.47 178 ALA A CA 1
ATOM 1458 C C . ALA A 1 178 ? 0.487 0.766 18.636 1.00 38.47 178 ALA A C 1
ATOM 1460 O O . ALA A 1 178 ? -0.084 0.902 19.718 1.00 38.47 178 ALA A O 1
ATOM 1461 N N . LYS A 1 179 ? 0.952 1.809 17.938 1.00 36.25 179 LYS A N 1
ATOM 1462 C CA . LYS A 1 179 ? 0.832 3.226 18.314 1.00 36.25 179 LYS A CA 1
ATOM 1463 C C . LYS A 1 179 ? -0.413 3.906 17.734 1.00 36.25 179 LYS A C 1
ATOM 1465 O O . LYS A 1 179 ? -0.403 5.124 17.610 1.00 36.25 179 LYS A O 1
ATOM 1470 N N . GLY A 1 180 ? -1.466 3.160 17.378 1.00 37.28 180 GLY A N 1
ATOM 1471 C CA . GLY A 1 180 ? -2.740 3.734 16.925 1.00 37.28 180 GLY A CA 1
ATOM 1472 C C . GLY A 1 180 ? -3.154 4.931 17.794 1.00 37.28 180 GLY A C 1
ATOM 1473 O O . GLY A 1 180 ? -3.486 4.741 18.963 1.00 37.28 180 GLY A O 1
ATOM 1474 N N . ASN A 1 181 ? -3.021 6.134 17.216 1.00 37.78 181 ASN A N 1
ATOM 1475 C CA . ASN A 1 181 ? -3.184 7.438 17.871 1.00 37.78 181 ASN A CA 1
ATOM 1476 C C . ASN A 1 181 ? -4.563 7.609 18.514 1.00 37.78 181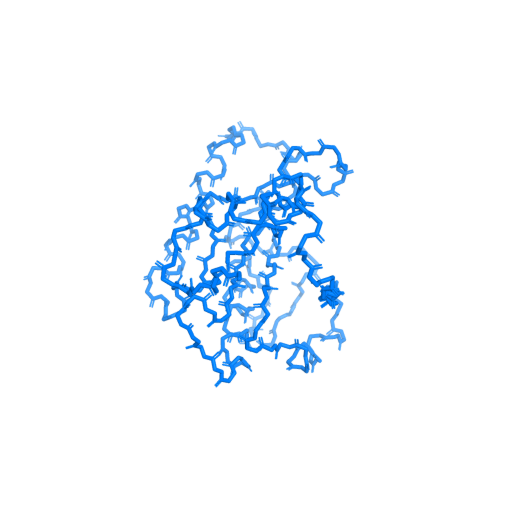 ASN A C 1
ATOM 1478 O O . ASN A 1 181 ? -5.565 7.293 17.831 1.00 37.78 181 ASN A O 1
#

Solvent-accessible surface area (backbone atoms only — not comparable to full-atom values): 11127 Å² total; per-residue (Å²): 130,84,79,89,54,98,85,59,55,70,69,60,50,50,54,51,49,56,49,29,60,75,69,67,70,61,81,89,72,87,74,87,80,86,86,83,85,76,76,87,46,81,83,49,65,86,50,50,71,80,73,46,48,37,89,40,78,42,78,49,72,45,68,54,69,73,38,53,84,32,64,42,82,95,43,68,65,49,94,96,50,92,52,63,40,26,42,48,55,52,52,54,51,52,53,51,49,49,62,68,51,25,87,48,68,55,94,59,31,42,32,36,36,43,34,31,28,50,60,76,62,87,53,98,87,50,55,72,67,58,46,45,55,49,50,40,50,52,51,45,65,72,35,68,85,41,94,61,44,79,26,56,45,41,80,82,56,45,60,26,36,85,86,44,92,82,37,66,55,57,52,49,53,54,50,59,65,71,56,70,126

Organism: Mytilus edulis (NCBI:txid6550)

Nearest PDB structures (foldseek):
  4uv3-assembly1_C  TM=2.782E-01  e=2.436E+00  Escherichia coli str. K-12 substr. MC4100
  5bp4-assembly4_H  TM=3.819E-01  e=8.554E+00  Mycolicibacterium smegmatis MC2 155

pLDDT: mean 79.71, std 13.65, range [36.25, 97.38]

Foldseek 3Di:
DPDDDPPDDLVRVVVVVVVCVVVVPDDDDPDDDDDDDPPPDPVCLVVVLVVQEFQDAAEAEDALVQAQADFDPPAADDVPDDGGDGNLRVVVSVLCSNVVSHPDHDQQTPAYEYEHEPLVDDDPVDDSVRSQVVRLVVVCVSCVPPPSPRRYHQVSNQYDHPVDPPTVSVVVVVVVVVSPD

Sequence (181 aa):
MKEITANMSPDKIHELIVKAVQEGKYKQMIVPIDIWDFGGQKDYYMTHQLFITSRGIFVLMFNGSIGLHQHMPGLNFLPGHFGKPTVAVYLLHWVNSILTYCNRTDDGFPKIIFVATHKDEKWFQWTQEARRTHLENELQQLFETHGGLKHLEFKPLIFVDATNPDDAEITDLREDNAKGN

Radius of gyration: 18.73 Å; Cα contacts (8 Å, |Δi|>4): 183; chains: 1; bounding box: 41×34×59 Å

InterPro domains:
  IPR027417 P-loop containing nucleoside triphosphate hydrolase [G3DSA:3.40.50.300] (2-175)
  IPR027417 P-loop containing nucleoside triphosphate hydrolase [SSF52540] (27-145)